Protein AF-A0A931T168-F1 (afdb_monomer)

Secondary structure (DSSP, 8-state):
-----------------------PPP------BS-EEEES-EEEEEETTEEEEEE-TTEEEEESB--B-TT-EEEEE-SSTT-EEEEEE--SS-EEE-SEEEESSEEEEE-TT-EEE-TT-EEE-SEEEEESSEE-HHHHHHTEEEEES----EEE-SEEE-SEEEEEESSEEESSEEE-TT-EEEEEESSEEEEE--SSPPPEE-

Structure (mmCIF, N/CA/C/O backbone):
data_AF-A0A931T168-F1
#
_entry.id   AF-A0A931T168-F1
#
loop_
_atom_site.group_PDB
_atom_site.id
_atom_site.type_symbol
_atom_site.label_atom_id
_atom_site.label_alt_id
_atom_site.label_comp_id
_atom_site.label_asym_id
_atom_site.label_entity_id
_atom_site.label_seq_id
_atom_site.pdbx_PDB_ins_code
_atom_site.Cartn_x
_atom_site.Cartn_y
_atom_site.Cartn_z
_atom_site.occupancy
_atom_site.B_iso_or_equiv
_atom_site.auth_seq_id
_atom_site.auth_comp_id
_atom_site.auth_asym_id
_atom_site.auth_atom_id
_atom_site.pdbx_PDB_model_num
ATOM 1 N N . MET A 1 1 ? -56.307 58.130 33.888 1.00 43.59 1 MET A N 1
ATOM 2 C CA . MET A 1 1 ? -56.994 58.045 35.200 1.00 43.59 1 MET A CA 1
ATOM 3 C C . MET A 1 1 ? -58.291 57.270 35.025 1.00 43.59 1 MET A C 1
ATOM 5 O O . MET A 1 1 ? -59.078 57.699 34.194 1.00 43.59 1 MET A O 1
ATOM 9 N N . LYS A 1 2 ? -58.504 56.209 35.836 1.00 43.41 2 LYS A N 1
ATOM 10 C CA . LYS A 1 2 ? -59.729 55.368 35.951 1.00 43.41 2 LYS A CA 1
ATOM 11 C C . LYS A 1 2 ? -60.003 54.468 34.717 1.00 43.41 2 LYS A C 1
ATOM 13 O O . LYS A 1 2 ? -59.976 54.966 33.608 1.00 43.41 2 LYS A O 1
ATOM 18 N N . LYS A 1 3 ? -60.250 53.153 34.800 1.00 40.31 3 LYS A N 1
ATOM 19 C CA . LYS A 1 3 ? -60.814 52.279 35.850 1.00 40.31 3 LYS A CA 1
ATOM 20 C C . LYS A 1 3 ? -60.288 50.835 35.727 1.00 40.31 3 LYS A C 1
ATOM 22 O O . LYS A 1 3 ? -59.990 50.370 34.635 1.00 40.31 3 LYS A O 1
ATOM 27 N N . SER A 1 4 ? -60.262 50.172 36.878 1.00 50.47 4 SER A N 1
ATOM 28 C CA . SER A 1 4 ? -60.227 48.728 37.132 1.00 50.47 4 SER A CA 1
ATOM 29 C C . SER A 1 4 ? -61.352 47.947 36.444 1.00 50.47 4 SER A C 1
ATOM 31 O O . SER A 1 4 ? -62.448 48.488 36.321 1.00 50.47 4 SER A O 1
ATOM 33 N N . HIS A 1 5 ? -61.121 46.664 36.146 1.00 42.41 5 HIS A N 1
ATOM 34 C CA . HIS A 1 5 ? -62.065 45.577 36.443 1.00 42.41 5 HIS A CA 1
ATOM 35 C C . HIS A 1 5 ? -61.325 44.227 36.481 1.00 42.41 5 HIS A C 1
ATOM 37 O O . HIS A 1 5 ? -60.611 43.873 35.547 1.00 42.41 5 HIS A O 1
ATOM 43 N N . GLU A 1 6 ? -61.479 43.535 37.609 1.00 53.56 6 GLU A N 1
ATOM 44 C CA . GLU A 1 6 ? -61.038 42.168 37.898 1.00 53.56 6 GLU A CA 1
ATOM 45 C C . GLU A 1 6 ? -61.723 41.130 36.999 1.00 53.56 6 GLU A C 1
ATOM 47 O O . GLU A 1 6 ? -62.893 41.294 36.650 1.00 53.56 6 GLU A O 1
ATOM 52 N N . ALA A 1 7 ? -61.028 40.021 36.731 1.00 40.19 7 ALA A N 1
ATOM 53 C CA . ALA A 1 7 ? -61.638 38.694 36.664 1.00 40.19 7 ALA A CA 1
ATOM 54 C C . ALA A 1 7 ? -60.562 37.615 36.875 1.00 40.19 7 ALA A C 1
ATOM 56 O O . ALA A 1 7 ? -59.587 37.526 36.129 1.00 40.19 7 ALA A O 1
ATOM 57 N N . GLU A 1 8 ? -60.756 36.819 37.922 1.00 53.06 8 GLU A N 1
ATOM 58 C CA . GLU A 1 8 ? -60.011 35.606 38.239 1.00 53.06 8 GLU A CA 1
ATOM 59 C C . GLU A 1 8 ? -60.121 34.567 37.112 1.00 53.06 8 GLU A C 1
ATOM 61 O O . GLU A 1 8 ? -61.200 34.339 36.565 1.00 53.06 8 GLU A O 1
ATOM 66 N N . ALA A 1 9 ? -59.024 33.860 36.828 1.00 42.91 9 ALA A N 1
ATOM 67 C CA . ALA A 1 9 ? -59.085 32.550 36.190 1.00 42.91 9 ALA A CA 1
ATOM 68 C C . ALA A 1 9 ? -57.921 31.667 36.662 1.00 42.91 9 ALA A C 1
ATOM 70 O O . ALA A 1 9 ? -56.754 31.871 36.331 1.00 42.91 9 ALA A O 1
ATOM 71 N N . CYS A 1 10 ? -58.295 30.663 37.451 1.00 47.16 10 CYS A N 1
ATOM 72 C CA . CYS A 1 10 ? -57.542 29.458 37.763 1.00 47.16 10 CYS A CA 1
ATOM 73 C C . CYS A 1 10 ? -57.001 28.802 36.473 1.00 47.16 10 CYS A C 1
ATOM 75 O O . CYS A 1 10 ? -57.769 28.551 35.544 1.00 47.16 10 CYS A O 1
ATOM 77 N N . GLY A 1 11 ? -55.699 28.500 36.402 1.00 37.06 11 GLY A N 1
ATOM 78 C CA . GLY A 1 11 ? -55.098 27.968 35.176 1.00 37.06 11 GLY A CA 1
ATOM 79 C C . GLY A 1 11 ? -53.724 27.325 35.352 1.00 37.06 11 GLY A C 1
ATOM 80 O O . GLY A 1 11 ? -52.713 27.953 35.085 1.00 37.06 11 GLY A O 1
ATOM 81 N N . ARG A 1 12 ? -53.733 26.046 35.753 1.00 44.47 12 ARG A N 1
ATOM 82 C CA . ARG A 1 12 ? -52.813 24.960 35.349 1.00 44.47 12 ARG A CA 1
ATOM 83 C C . ARG A 1 12 ? -51.300 25.245 35.376 1.00 44.47 12 ARG A C 1
ATOM 85 O O . ARG A 1 12 ? -50.738 25.837 34.463 1.00 44.47 12 ARG A O 1
ATOM 92 N N . ILE A 1 13 ? -50.624 24.640 36.355 1.00 48.59 13 ILE A N 1
ATOM 93 C CA . ILE A 1 13 ? -49.177 24.383 36.328 1.00 48.59 13 ILE A CA 1
ATOM 94 C C . ILE A 1 13 ? -48.877 23.524 35.089 1.00 48.59 13 ILE A C 1
ATOM 96 O O . ILE A 1 13 ? -49.180 22.332 35.060 1.00 48.59 13 ILE A O 1
ATOM 100 N N . ALA A 1 14 ? -48.331 24.140 34.042 1.00 45.25 14 ALA A N 1
ATOM 101 C CA . ALA A 1 14 ? -47.827 23.431 32.876 1.00 45.25 14 ALA A CA 1
ATOM 102 C C . ALA A 1 14 ? -46.469 22.818 33.240 1.00 45.25 14 ALA A C 1
ATOM 104 O O . ALA A 1 14 ? -45.463 23.517 33.353 1.00 45.25 14 ALA A O 1
ATOM 105 N N . LEU A 1 15 ? -46.456 21.505 33.464 1.00 46.28 15 LEU A N 1
ATOM 106 C CA . LEU A 1 15 ? -45.233 20.731 33.626 1.00 46.28 15 LEU A CA 1
ATOM 107 C C . LEU A 1 15 ? -44.525 20.680 32.263 1.00 46.28 15 LEU A C 1
ATOM 109 O O . LEU A 1 15 ? -44.939 19.948 31.366 1.00 46.28 15 LEU A O 1
ATOM 113 N N . ALA A 1 16 ? -43.492 21.502 32.083 1.00 49.84 16 ALA A N 1
ATOM 114 C CA . ALA A 1 16 ? -42.637 21.448 30.906 1.00 49.84 16 ALA A CA 1
ATOM 115 C C . ALA A 1 16 ? -41.802 20.160 30.966 1.00 49.84 16 ALA A C 1
ATOM 117 O O . ALA A 1 16 ? -40.819 20.076 31.700 1.00 49.84 16 ALA A O 1
ATOM 118 N N . ILE A 1 17 ? -42.214 19.134 30.220 1.00 54.25 17 ILE A N 1
ATOM 119 C CA . ILE A 1 17 ? -41.409 17.927 30.019 1.00 54.25 17 ILE A CA 1
ATOM 120 C C . ILE A 1 17 ? -40.281 18.309 29.060 1.00 54.25 17 ILE A C 1
ATOM 122 O O . ILE A 1 17 ? -40.462 18.357 27.843 1.00 54.25 17 ILE A O 1
ATOM 126 N N . LEU A 1 18 ? -39.118 18.625 29.629 1.00 51.16 18 LEU A N 1
ATOM 127 C CA . LEU A 1 18 ? -37.877 18.795 28.888 1.00 51.16 18 LEU A CA 1
ATOM 128 C C . LEU A 1 18 ? -37.493 17.420 28.320 1.00 51.16 18 LEU A C 1
ATOM 130 O O . LEU A 1 18 ? -36.899 16.587 29.001 1.00 51.16 18 LEU A O 1
ATOM 134 N N . SER A 1 19 ? -37.914 17.145 27.088 1.00 55.09 19 SER A N 1
ATOM 135 C CA . SER A 1 19 ? -37.536 15.922 26.381 1.00 55.09 19 SER A CA 1
ATOM 136 C C . SER A 1 19 ? -36.074 16.056 25.967 1.00 55.09 19 SER A C 1
ATOM 138 O O . SER A 1 19 ? -35.759 16.650 24.938 1.00 55.09 19 SER A O 1
ATOM 140 N N . PHE A 1 20 ? -35.172 15.556 26.809 1.00 53.62 20 PHE A N 1
ATOM 141 C CA . PHE A 1 20 ? -33.756 15.438 26.494 1.00 53.62 20 PHE A CA 1
ATOM 142 C C . PHE A 1 20 ? -33.603 14.284 25.495 1.00 53.62 20 PHE A C 1
ATOM 144 O O . PHE A 1 20 ? -33.487 13.121 25.876 1.00 53.62 20 PHE A O 1
ATOM 151 N N . PHE A 1 21 ? -33.688 14.592 24.199 1.00 55.16 21 PHE A N 1
ATOM 152 C CA . PHE A 1 21 ? -33.278 13.661 23.153 1.00 55.16 21 PHE A CA 1
ATOM 153 C C . PHE A 1 21 ? -31.761 13.480 23.277 1.00 55.16 21 PHE A C 1
ATOM 155 O O . PHE A 1 21 ? -30.985 14.300 22.791 1.00 55.16 21 PHE A O 1
ATOM 162 N N . VAL A 1 22 ? -31.335 12.418 23.966 1.00 61.09 22 VAL A N 1
ATOM 163 C CA . VAL A 1 22 ? -29.965 11.909 23.859 1.00 61.09 22 VAL A CA 1
ATOM 164 C C . VAL A 1 22 ? -29.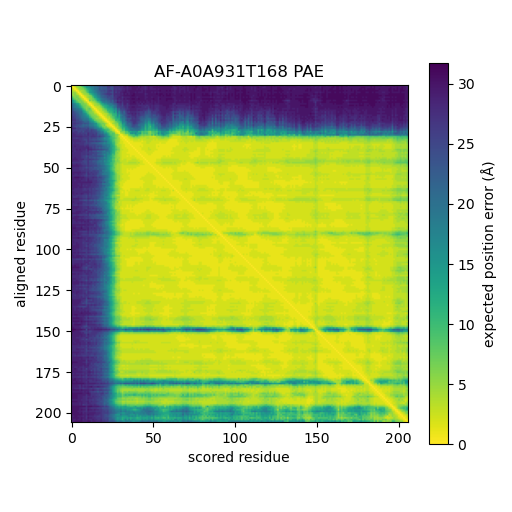840 11.344 22.447 1.00 61.09 22 VAL A C 1
ATOM 166 O O . VAL A 1 22 ? -30.198 10.197 22.191 1.00 61.09 22 VAL A O 1
ATOM 169 N N . GLY A 1 23 ? -29.415 12.182 21.503 1.00 53.56 23 GLY A N 1
ATOM 170 C CA . GLY A 1 23 ? -28.957 11.704 20.208 1.00 53.56 23 GLY A CA 1
ATOM 171 C C . GLY A 1 23 ? -27.712 10.863 20.450 1.00 53.56 23 GLY A C 1
ATOM 172 O O . GLY A 1 23 ? -26.688 11.399 20.871 1.00 53.56 23 GLY A O 1
ATOM 173 N N . LEU A 1 24 ? -27.810 9.549 20.241 1.00 56.25 24 LEU A N 1
ATOM 174 C CA . LEU A 1 24 ? -26.620 8.716 20.095 1.00 56.25 24 LEU A CA 1
ATOM 175 C C . LEU A 1 24 ? -25.785 9.339 18.964 1.00 56.25 24 LEU A C 1
ATOM 177 O O . LEU A 1 24 ? -26.364 9.643 17.913 1.00 56.25 24 LEU A O 1
ATOM 181 N N . PRO A 1 25 ? -24.482 9.605 19.167 1.00 53.34 25 PRO A N 1
ATOM 182 C CA . PRO A 1 25 ? -23.647 10.078 18.075 1.00 53.34 25 PRO A CA 1
ATOM 183 C C . PRO A 1 25 ? -23.746 9.060 16.931 1.00 53.34 25 PRO A C 1
ATOM 185 O O . PRO A 1 25 ? -23.785 7.858 17.208 1.00 53.34 25 PRO A O 1
ATOM 188 N N . PRO A 1 26 ? -23.841 9.502 15.664 1.00 55.53 26 PRO A N 1
ATOM 189 C CA . PRO A 1 26 ? -23.696 8.571 14.556 1.00 55.53 26 PRO A CA 1
ATOM 190 C C . PRO A 1 26 ? -22.356 7.854 14.730 1.00 55.53 26 PRO A C 1
ATOM 192 O O . PRO A 1 26 ? -21.369 8.495 15.096 1.00 55.53 26 PRO A O 1
ATOM 195 N N . ASP A 1 27 ? -22.324 6.543 14.503 1.00 55.50 27 ASP A N 1
ATOM 196 C CA . ASP A 1 27 ? -21.065 5.809 14.436 1.00 55.50 27 ASP A CA 1
ATOM 197 C C . ASP A 1 27 ? -20.237 6.421 13.295 1.00 55.50 27 ASP A C 1
ATOM 199 O O . ASP A 1 27 ? -20.514 6.202 12.116 1.00 55.50 27 ASP A O 1
ATOM 203 N N . VAL A 1 28 ? -19.274 7.278 13.642 1.00 59.31 28 VAL A N 1
ATOM 204 C CA . VAL A 1 28 ? -18.324 7.850 12.687 1.00 59.31 28 VAL A CA 1
ATOM 205 C C . VAL A 1 28 ? -17.230 6.810 12.506 1.00 59.31 28 VAL A C 1
ATOM 207 O O . VAL A 1 28 ? -16.391 6.631 13.387 1.00 59.31 28 VAL A O 1
ATOM 210 N N . TRP A 1 29 ? -17.281 6.084 11.395 1.00 70.00 29 TRP A N 1
ATOM 211 C CA . TRP A 1 29 ? -16.213 5.168 11.009 1.00 70.00 29 TRP A CA 1
ATOM 212 C C . TRP A 1 29 ? -15.058 5.960 10.396 1.00 70.00 29 TRP A C 1
ATOM 214 O O . TRP A 1 29 ? -15.290 6.825 9.555 1.00 70.00 29 TRP A O 1
ATOM 224 N N . ALA A 1 30 ? -13.827 5.645 10.791 1.00 66.00 30 ALA A N 1
ATOM 225 C CA . ALA A 1 30 ? -12.592 6.284 10.329 1.00 66.00 30 ALA A CA 1
ATOM 226 C C . ALA A 1 30 ? -12.156 5.808 8.927 1.00 66.00 30 ALA A C 1
ATOM 228 O O . ALA A 1 30 ? -11.007 5.984 8.538 1.00 66.00 30 ALA A O 1
ATOM 229 N N . GLY A 1 31 ? -13.061 5.162 8.185 1.00 73.75 31 GLY A N 1
ATOM 230 C CA . GLY A 1 31 ? -12.773 4.516 6.909 1.00 73.75 31 GLY A CA 1
ATOM 231 C C . GLY A 1 31 ? -12.364 5.484 5.788 1.00 73.75 31 GLY A C 1
ATOM 232 O O . GLY A 1 31 ? -12.262 6.688 5.990 1.00 73.75 31 GLY A O 1
ATOM 233 N N . PRO A 1 32 ? -12.145 4.979 4.562 1.00 87.25 32 PRO A N 1
ATOM 234 C CA . PRO A 1 32 ? -11.697 5.801 3.438 1.00 87.25 32 PRO A CA 1
ATOM 235 C C . PRO A 1 32 ? -12.636 6.982 3.140 1.00 87.25 32 PRO A C 1
ATOM 237 O O . PRO A 1 32 ? -13.841 6.794 2.962 1.00 87.25 32 PRO A O 1
ATOM 240 N N . GLU A 1 33 ? -12.078 8.185 3.007 1.00 90.75 33 GLU A N 1
ATOM 241 C CA . GLU A 1 33 ? -12.818 9.435 2.813 1.00 90.75 33 GLU A CA 1
ATOM 242 C C . GLU A 1 33 ? -12.508 10.091 1.460 1.00 90.75 33 GLU A C 1
ATOM 244 O O . GLU A 1 33 ? -11.378 10.062 0.962 1.00 90.75 33 GLU A O 1
ATOM 249 N N . GLY A 1 34 ? -13.518 10.731 0.862 1.00 93.69 34 GLY A N 1
ATOM 250 C CA . GLY A 1 34 ? -13.342 11.554 -0.341 1.00 93.69 34 GLY A CA 1
ATOM 251 C C . GLY A 1 34 ? -12.814 10.792 -1.560 1.00 93.69 34 GLY A C 1
ATOM 252 O O . GLY A 1 34 ? -12.054 11.353 -2.346 1.00 93.69 34 GLY A O 1
ATOM 253 N N . ALA A 1 35 ? -13.185 9.517 -1.704 1.00 96.38 35 ALA A N 1
ATOM 254 C CA . ALA A 1 35 ? -12.688 8.656 -2.770 1.00 96.38 35 ALA A CA 1
ATOM 255 C C . ALA A 1 35 ? -13.038 9.194 -4.173 1.00 96.38 35 ALA A C 1
ATOM 257 O O . ALA A 1 35 ? -14.205 9.403 -4.511 1.00 96.38 35 ALA A O 1
ATOM 258 N N . GLN A 1 36 ? -12.020 9.340 -5.017 1.00 97.94 36 GLN A N 1
ATOM 259 C CA . GLN A 1 36 ? -12.118 9.693 -6.426 1.00 97.94 36 GLN A CA 1
ATOM 260 C C . GLN A 1 36 ? -11.346 8.670 -7.263 1.00 97.94 36 GLN A C 1
ATOM 262 O O . GLN A 1 36 ? -10.142 8.487 -7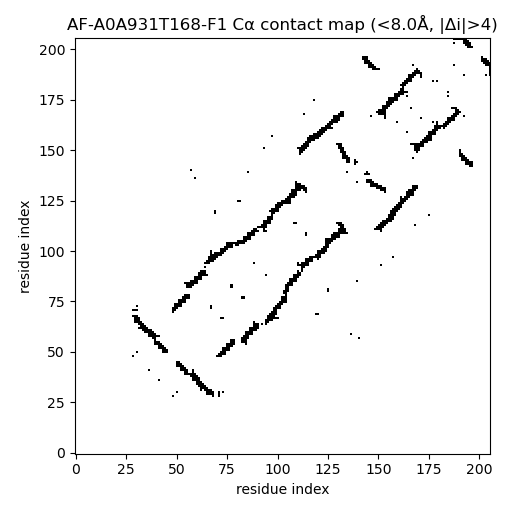.098 1.00 97.94 36 GLN A O 1
ATOM 267 N N . VAL A 1 37 ? -12.028 8.016 -8.200 1.00 98.31 37 VAL A N 1
ATOM 268 C CA . VAL A 1 37 ? -11.399 7.055 -9.116 1.00 98.31 37 VAL A CA 1
ATOM 269 C C . VAL A 1 37 ? -10.734 7.818 -10.261 1.00 98.31 37 VAL A C 1
ATOM 271 O O . VAL A 1 37 ? -11.419 8.498 -11.023 1.00 98.31 37 VAL A O 1
ATOM 274 N N . LEU A 1 38 ? -9.409 7.716 -10.380 1.00 98.44 38 LEU A N 1
ATOM 275 C CA . LEU A 1 38 ? -8.631 8.356 -11.450 1.00 98.44 38 LEU A CA 1
ATOM 276 C C . LEU A 1 38 ? -8.374 7.413 -12.631 1.00 98.44 38 LEU A C 1
ATOM 278 O O . LEU A 1 38 ? -8.244 7.865 -13.766 1.00 98.44 38 LEU A O 1
ATOM 282 N N . HIS A 1 39 ? -8.295 6.105 -12.374 1.00 98.69 39 HIS A N 1
ATOM 283 C CA . HIS A 1 39 ? -8.053 5.083 -13.392 1.00 98.69 39 HIS A CA 1
ATOM 284 C C . HIS A 1 39 ? -8.694 3.746 -12.995 1.00 98.69 39 HIS A C 1
ATOM 286 O O . HIS A 1 39 ? -8.737 3.402 -11.814 1.00 98.69 39 HIS A O 1
ATOM 292 N N . GLY A 1 40 ? -9.140 2.970 -13.986 1.00 98.31 40 GLY A N 1
ATOM 293 C CA . GLY A 1 40 ? -9.780 1.670 -13.780 1.00 98.31 40 GLY A CA 1
ATOM 294 C C . GLY A 1 40 ? -11.249 1.761 -13.359 1.00 98.31 40 GLY A C 1
ATOM 295 O O . GLY A 1 40 ? -11.885 2.810 -13.447 1.00 98.31 40 GLY A O 1
ATOM 296 N N . GLN A 1 41 ? -11.801 0.628 -12.935 1.00 98.50 41 GLN A N 1
ATOM 297 C CA . GLN A 1 41 ? -13.171 0.513 -12.438 1.00 98.50 41 GLN A CA 1
ATOM 298 C C . GLN A 1 41 ? -13.137 0.168 -10.957 1.00 98.50 41 GLN A C 1
ATOM 300 O O . GLN A 1 41 ? -12.439 -0.767 -10.563 1.00 98.50 41 GLN A O 1
ATOM 305 N N . VAL A 1 42 ? -13.891 0.913 -10.149 1.00 98.50 42 VAL A N 1
ATOM 306 C CA . VAL A 1 42 ? -13.952 0.704 -8.703 1.00 98.50 42 VAL A CA 1
ATOM 307 C C . VAL A 1 42 ? -15.387 0.837 -8.211 1.00 98.50 42 VAL A C 1
ATOM 309 O O . VAL A 1 42 ? -16.104 1.750 -8.618 1.00 98.50 42 VAL A O 1
ATOM 312 N N . GLN A 1 43 ? -15.799 -0.070 -7.331 1.00 98.19 43 GLN A N 1
ATOM 313 C CA . GLN A 1 43 ? -17.072 -0.016 -6.621 1.00 98.19 43 GLN A CA 1
ATOM 314 C C . GLN A 1 43 ? -16.828 -0.145 -5.119 1.00 98.19 43 GLN A C 1
ATOM 316 O O . GLN A 1 43 ? -16.039 -0.981 -4.679 1.00 98.19 43 GLN A O 1
ATOM 321 N N . PHE A 1 44 ? -17.528 0.677 -4.342 1.00 96.69 44 PHE A N 1
ATOM 322 C CA . PHE A 1 44 ? -17.440 0.705 -2.887 1.00 96.69 44 PHE A CA 1
ATOM 323 C C . PHE A 1 44 ? -18.730 0.156 -2.289 1.00 96.69 44 PHE A C 1
ATOM 325 O O . PHE A 1 44 ? -19.825 0.560 -2.683 1.00 96.69 44 PHE A O 1
ATOM 332 N N . GLN A 1 45 ? -18.598 -0.735 -1.315 1.00 96.25 45 GLN A N 1
ATOM 333 C CA . GLN A 1 45 ? -19.709 -1.251 -0.532 1.00 96.25 45 GLN A CA 1
ATOM 334 C C . GLN A 1 45 ? -19.335 -1.209 0.944 1.00 96.25 45 GLN A C 1
ATOM 336 O O . GLN A 1 45 ? -18.370 -1.843 1.356 1.00 96.25 45 GLN A O 1
ATOM 341 N N . GLN A 1 46 ? -20.118 -0.495 1.744 1.00 93.94 46 GLN A N 1
ATOM 342 C CA . GLN A 1 46 ? -19.906 -0.405 3.182 1.00 93.94 46 GLN A CA 1
ATOM 343 C C . GLN A 1 46 ? -21.045 -1.101 3.925 1.00 93.94 46 GLN A C 1
ATOM 345 O O . GLN A 1 46 ? -22.220 -0.875 3.630 1.00 93.94 46 GLN A O 1
ATOM 350 N N . GLN A 1 47 ? -20.696 -1.962 4.877 1.00 93.31 47 GLN A N 1
ATOM 351 C CA . GLN A 1 47 ? -21.635 -2.671 5.736 1.00 93.31 47 GLN A CA 1
ATOM 352 C C . GLN A 1 47 ? -21.070 -2.735 7.153 1.00 93.31 47 GLN A C 1
ATOM 354 O O . GLN A 1 47 ? -20.164 -3.517 7.440 1.00 93.31 47 GLN A O 1
ATOM 359 N N . GLY A 1 48 ? -21.623 -1.932 8.062 1.00 92.62 48 GLY A N 1
ATOM 360 C CA . GLY A 1 48 ? -21.030 -1.823 9.393 1.00 92.62 48 GLY A CA 1
ATOM 361 C C . GLY A 1 48 ? -19.588 -1.301 9.302 1.00 92.62 48 GLY A C 1
ATOM 362 O O . GLY A 1 48 ? -19.221 -0.587 8.373 1.00 92.62 48 GLY A O 1
ATOM 363 N N . ALA A 1 49 ? -18.737 -1.769 10.208 1.00 94.31 49 ALA A N 1
ATOM 364 C CA . ALA A 1 49 ? -17.314 -1.435 10.236 1.00 94.31 49 ALA A CA 1
ATOM 365 C C . ALA A 1 49 ? -16.484 -2.035 9.072 1.00 94.31 49 ALA A C 1
ATOM 367 O O . ALA A 1 49 ? -15.257 -1.945 9.087 1.00 94.31 49 ALA A O 1
ATOM 368 N N . GLN A 1 50 ? -17.116 -2.678 8.081 1.00 96.62 50 GLN A N 1
ATOM 369 C CA . GLN A 1 50 ? -16.437 -3.250 6.920 1.00 96.62 50 GLN A CA 1
ATOM 370 C C . GLN A 1 50 ? -16.717 -2.443 5.649 1.00 96.62 50 GLN A C 1
ATOM 372 O O . GLN A 1 50 ? -17.864 -2.298 5.221 1.00 96.62 50 GLN A O 1
ATOM 377 N N . THR A 1 51 ? -15.647 -2.009 4.989 1.00 97.88 51 THR A N 1
ATOM 378 C CA . THR A 1 51 ? -15.667 -1.410 3.652 1.00 97.88 51 THR A CA 1
ATOM 379 C C . THR A 1 51 ? -15.044 -2.386 2.660 1.00 97.88 51 THR A C 1
ATOM 381 O O . THR A 1 51 ? -13.867 -2.721 2.751 1.00 97.88 51 THR A O 1
ATOM 384 N N . THR A 1 52 ? -15.827 -2.844 1.690 1.00 98.38 52 THR A N 1
ATOM 385 C CA . THR A 1 52 ? -15.364 -3.677 0.577 1.00 98.38 52 THR A CA 1
ATOM 386 C C . THR A 1 52 ? -15.187 -2.817 -0.668 1.00 98.38 52 THR A C 1
ATOM 388 O O . THR A 1 52 ? -16.098 -2.090 -1.065 1.00 98.38 52 THR A O 1
ATOM 391 N N . ILE A 1 53 ? -14.020 -2.913 -1.297 1.00 98.56 53 ILE A N 1
ATOM 392 C CA . ILE A 1 53 ? -13.636 -2.153 -2.484 1.00 98.56 53 ILE A CA 1
ATOM 393 C C . ILE A 1 53 ? -13.349 -3.146 -3.605 1.00 98.56 53 ILE A C 1
ATOM 395 O O . ILE A 1 53 ? -12.327 -3.831 -3.609 1.00 98.56 53 ILE A O 1
ATOM 399 N N . GLN A 1 54 ? -14.262 -3.241 -4.564 1.00 98.69 54 GLN A N 1
ATOM 400 C CA . GLN A 1 54 ? -14.051 -4.026 -5.776 1.00 98.69 54 GLN A CA 1
ATOM 401 C C . GLN A 1 54 ? -13.291 -3.154 -6.765 1.00 98.69 54 GLN A C 1
ATOM 403 O O . GLN A 1 54 ? -13.811 -2.119 -7.171 1.00 98.69 54 GLN A O 1
ATOM 408 N N . ALA A 1 55 ? -12.072 -3.537 -7.133 1.00 98.62 55 ALA A N 1
ATOM 409 C CA . ALA A 1 55 ? -11.197 -2.722 -7.972 1.00 98.62 55 ALA A CA 1
ATOM 410 C C . ALA A 1 55 ? -10.628 -3.545 -9.127 1.00 98.62 55 ALA A C 1
ATOM 412 O O . ALA A 1 55 ? -10.145 -4.657 -8.921 1.00 98.62 55 ALA A O 1
ATOM 413 N N . SER A 1 56 ? -10.661 -3.001 -10.345 1.00 98.81 56 SER A N 1
ATOM 414 C CA . SER A 1 56 ? -9.997 -3.607 -11.501 1.00 98.81 56 SER A CA 1
ATOM 415 C C . SER A 1 56 ? -8.475 -3.619 -11.334 1.00 98.81 56 SER A C 1
ATOM 417 O O . SER A 1 56 ? -7.919 -2.890 -10.512 1.00 98.81 56 SER A O 1
ATOM 419 N N . ASP A 1 57 ? -7.780 -4.400 -12.164 1.00 98.62 57 ASP A N 1
ATOM 420 C CA . ASP A 1 57 ? -6.323 -4.288 -12.242 1.00 98.62 57 ASP A CA 1
ATOM 421 C C . ASP A 1 57 ? -5.894 -2.866 -12.646 1.00 98.62 57 ASP A C 1
ATOM 423 O O . ASP A 1 57 ? -6.586 -2.181 -13.410 1.00 98.62 57 ASP A O 1
ATOM 427 N N . ARG A 1 58 ? -4.768 -2.428 -12.077 1.00 98.25 58 ARG A N 1
ATOM 428 C CA . ARG A 1 58 ? -4.169 -1.093 -12.187 1.00 98.25 58 ARG A CA 1
ATOM 429 C C . ARG A 1 58 ? -5.136 0.053 -11.867 1.00 98.25 58 ARG A C 1
ATOM 431 O O . ARG A 1 58 ? -4.955 1.161 -12.371 1.00 98.25 58 ARG A O 1
ATOM 438 N N . ALA A 1 59 ? -6.155 -0.173 -11.038 1.00 98.75 59 ALA A N 1
ATOM 439 C CA . ALA A 1 59 ? -7.022 0.908 -10.580 1.00 98.75 59 ALA A CA 1
ATOM 440 C C . ALA A 1 59 ? -6.234 1.928 -9.739 1.00 98.75 59 ALA A C 1
ATOM 442 O O . ALA A 1 59 ? -5.349 1.552 -8.969 1.00 98.75 59 ALA A O 1
ATOM 443 N N . ILE A 1 60 ? -6.569 3.212 -9.880 1.00 98.88 60 ILE A N 1
ATOM 444 C CA . ILE A 1 60 ? -6.000 4.307 -9.087 1.00 98.88 60 ILE A CA 1
ATOM 445 C C . ILE A 1 60 ? -7.147 5.054 -8.424 1.00 98.88 60 ILE A C 1
ATOM 447 O O . ILE A 1 60 ? -8.036 5.574 -9.104 1.00 98.88 60 ILE A O 1
ATOM 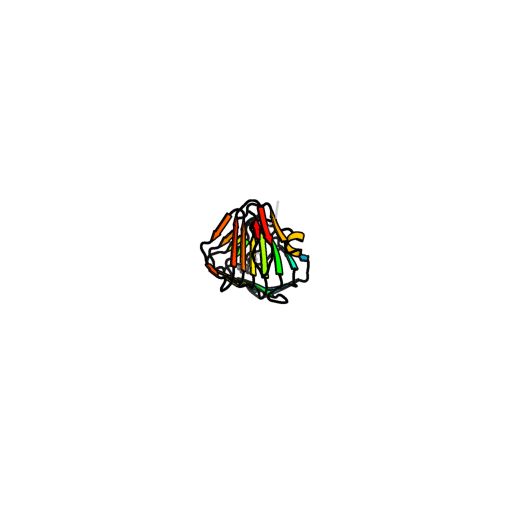451 N N . ILE A 1 61 ? -7.106 5.115 -7.099 1.00 98.75 61 ILE A N 1
ATOM 452 C CA . ILE A 1 61 ? -8.086 5.798 -6.268 1.00 98.75 61 ILE A CA 1
ATOM 453 C C . ILE A 1 61 ? -7.355 6.862 -5.462 1.00 98.75 61 ILE A C 1
ATOM 455 O O . ILE A 1 61 ? -6.380 6.567 -4.770 1.00 98.75 61 ILE A O 1
ATOM 459 N N . GLN A 1 62 ? -7.833 8.095 -5.551 1.00 98.50 62 GLN A N 1
ATOM 460 C CA . GLN A 1 62 ? -7.385 9.200 -4.723 1.00 98.50 62 GLN A CA 1
ATOM 461 C C . GLN A 1 62 ? -8.353 9.408 -3.557 1.00 98.50 62 GLN A C 1
ATOM 463 O O . GLN A 1 62 ? -9.561 9.357 -3.756 1.00 98.50 62 GLN A O 1
ATOM 468 N N . TYR A 1 63 ? -7.834 9.674 -2.363 1.00 98.12 63 TYR A N 1
ATOM 469 C CA . TYR A 1 63 ? -8.610 9.915 -1.146 1.00 98.12 63 TYR A CA 1
ATOM 470 C C . TYR A 1 63 ? -8.197 11.235 -0.492 1.00 98.12 63 TYR A C 1
ATOM 472 O O . TYR A 1 63 ? -7.028 11.627 -0.568 1.00 98.12 63 TYR A O 1
ATOM 480 N N . SER A 1 64 ? -9.134 11.890 0.197 1.00 96.12 64 SER A N 1
ATOM 481 C CA . SER A 1 64 ? -8.835 13.021 1.091 1.00 96.12 64 SER A CA 1
ATOM 482 C C . SER A 1 64 ? -8.377 12.570 2.480 1.00 96.12 64 SER A C 1
ATOM 484 O O . SER A 1 64 ? -7.795 13.361 3.215 1.00 96.12 64 SER A O 1
ATOM 486 N N . GLY A 1 65 ? -8.626 11.306 2.826 1.00 96.12 65 GLY A N 1
ATOM 487 C CA . GLY A 1 65 ? -8.208 10.641 4.056 1.00 96.12 65 GLY A CA 1
ATOM 488 C C . GLY A 1 65 ? -8.395 9.133 3.906 1.00 96.12 65 GLY A C 1
ATOM 489 O O . GLY A 1 65 ? -9.287 8.682 3.189 1.00 96.12 65 GLY A O 1
ATOM 490 N N . PHE A 1 66 ? -7.525 8.341 4.521 1.00 97.56 66 PHE A N 1
ATOM 491 C CA . PHE A 1 66 ? -7.653 6.887 4.524 1.00 97.56 66 PHE A CA 1
ATOM 492 C C . PHE A 1 66 ? -7.049 6.380 5.820 1.00 97.56 66 PHE A C 1
ATOM 494 O O . PHE A 1 66 ? -5.824 6.284 5.915 1.00 97.56 66 PHE A O 1
ATOM 501 N N . ASP A 1 67 ? -7.911 6.048 6.772 1.00 98.00 67 ASP A N 1
ATOM 502 C CA . ASP A 1 67 ? -7.559 5.368 8.008 1.00 98.00 67 ASP A CA 1
ATOM 503 C C . ASP A 1 67 ? -8.363 4.062 8.113 1.00 98.00 67 ASP A C 1
ATOM 505 O O . ASP A 1 67 ? -9.307 3.809 7.357 1.00 98.00 67 ASP A O 1
ATOM 509 N N . ILE A 1 68 ? -7.935 3.175 9.011 1.00 98.31 68 ILE A N 1
ATOM 510 C CA . ILE A 1 68 ? -8.687 1.971 9.376 1.00 98.31 68 ILE A CA 1
ATOM 511 C C . ILE A 1 68 ? -8.643 1.857 10.895 1.00 98.31 68 ILE A C 1
ATOM 513 O O . ILE A 1 68 ? -7.606 1.501 11.462 1.00 98.31 68 ILE A O 1
ATOM 517 N N . GLY A 1 69 ? -9.754 2.146 11.570 1.00 97.69 69 GLY A N 1
ATOM 518 C CA . GLY A 1 69 ? -9.861 2.028 13.024 1.00 97.69 69 GLY A CA 1
ATOM 519 C C . GLY A 1 69 ? -9.671 0.589 13.522 1.00 97.69 69 GLY A C 1
ATOM 520 O O . GLY A 1 69 ? -9.851 -0.367 12.776 1.00 97.69 69 GLY A O 1
ATOM 521 N N . ALA A 1 70 ? -9.341 0.398 14.806 1.00 96.00 70 ALA A N 1
ATOM 522 C CA . ALA A 1 70 ? -8.998 -0.918 15.379 1.00 96.00 70 ALA A CA 1
ATOM 523 C C . ALA A 1 70 ? -10.078 -2.013 15.231 1.00 96.00 70 ALA A C 1
ATOM 525 O O . ALA A 1 70 ? -9.771 -3.203 15.293 1.00 96.00 70 ALA A O 1
ATOM 526 N N . HIS A 1 71 ? -11.337 -1.623 15.030 1.00 95.50 71 HIS A N 1
ATOM 527 C CA . HIS A 1 71 ? -12.471 -2.532 14.826 1.00 95.50 71 HIS A CA 1
ATOM 528 C C . HIS A 1 71 ? -13.022 -2.490 13.396 1.00 95.50 71 HIS A C 1
ATOM 530 O O . HIS A 1 71 ? -14.076 -3.059 13.125 1.00 95.50 71 HIS A O 1
ATOM 536 N N . GLU A 1 72 ? -12.315 -1.820 12.491 1.00 97.88 72 GLU A N 1
ATOM 537 C CA . GLU A 1 72 ? -12.707 -1.646 11.102 1.00 97.88 72 GLU A CA 1
ATOM 538 C C . GLU A 1 72 ? -11.924 -2.580 10.188 1.00 97.88 72 GLU A C 1
ATOM 540 O O . GLU A 1 72 ? -10.823 -3.050 10.495 1.00 97.88 72 GLU A O 1
ATOM 545 N N . THR A 1 73 ? -12.523 -2.875 9.041 1.00 98.56 73 THR A N 1
ATOM 546 C CA . THR A 1 73 ? -11.905 -3.673 7.988 1.00 98.56 73 THR A CA 1
ATOM 547 C C . THR A 1 73 ? -12.083 -2.981 6.651 1.00 98.56 73 THR A C 1
ATOM 549 O O . THR A 1 73 ? -13.205 -2.677 6.253 1.00 98.56 73 THR A O 1
ATOM 552 N N . VAL A 1 74 ? -10.988 -2.804 5.917 1.00 98.69 74 VAL A N 1
ATOM 553 C CA . VAL A 1 74 ? -11.038 -2.495 4.488 1.00 98.69 74 VAL A CA 1
ATOM 554 C C . VAL A 1 74 ? -10.591 -3.728 3.719 1.00 98.69 74 VAL A C 1
ATOM 556 O O . VAL A 1 74 ? -9.496 -4.241 3.937 1.00 98.69 74 VAL A O 1
ATOM 559 N N . GLN A 1 75 ? -11.443 -4.212 2.819 1.00 98.75 75 GLN A N 1
ATOM 560 C CA . GLN A 1 75 ? -11.169 -5.375 1.985 1.00 98.75 75 GLN A CA 1
ATOM 561 C C . GLN A 1 75 ? -11.160 -4.991 0.507 1.00 98.75 75 GLN A C 1
ATOM 563 O O . GLN A 1 75 ? -12.180 -4.562 -0.027 1.00 98.75 75 GLN A O 1
ATOM 568 N N . PHE A 1 76 ? -10.045 -5.220 -0.179 1.00 98.88 76 PHE A N 1
ATOM 569 C CA . PHE A 1 76 ? -9.956 -5.115 -1.630 1.00 98.88 76 PHE A CA 1
ATOM 570 C C . PHE A 1 76 ? -10.276 -6.458 -2.290 1.00 98.88 76 PHE A C 1
ATOM 572 O O . PHE A 1 76 ? -9.698 -7.493 -1.953 1.00 98.88 76 PHE A O 1
ATOM 579 N N . VAL A 1 77 ? -11.197 -6.427 -3.252 1.00 98.81 77 VAL A N 1
ATOM 580 C CA . VAL A 1 77 ? -11.552 -7.566 -4.103 1.00 98.81 77 VAL A CA 1
ATOM 581 C C . VAL A 1 77 ? -11.140 -7.237 -5.532 1.00 98.81 77 VAL A C 1
ATOM 583 O O . VAL A 1 77 ? -11.723 -6.372 -6.183 1.00 98.81 77 VAL A O 1
ATOM 586 N N . GLN A 1 78 ? -10.106 -7.918 -6.009 1.00 98.81 78 GLN A N 1
ATOM 587 C CA . GLN A 1 78 ? -9.466 -7.675 -7.298 1.00 98.81 78 GLN A CA 1
ATOM 588 C C . GLN A 1 78 ? -9.595 -8.903 -8.222 1.00 98.81 78 GLN A C 1
ATOM 590 O O . GLN A 1 78 ? -9.827 -10.010 -7.731 1.00 98.81 78 GLN A O 1
ATOM 595 N N . PRO A 1 79 ? -9.419 -8.768 -9.552 1.00 98.62 79 PRO A N 1
ATOM 596 C CA . PRO A 1 79 ? -9.602 -9.880 -10.491 1.00 98.62 79 PRO A CA 1
ATOM 597 C C . PRO A 1 79 ? -8.654 -11.072 -10.293 1.00 98.62 79 PRO A C 1
ATOM 599 O O . PRO A 1 79 ? -8.973 -12.181 -10.714 1.00 98.62 79 PRO A O 1
ATOM 602 N N . SER A 1 80 ? -7.473 -10.861 -9.702 1.00 98.50 80 SER A N 1
ATOM 603 C CA . SER A 1 80 ? -6.497 -11.921 -9.417 1.00 98.50 80 SER A CA 1
ATOM 604 C C . SER A 1 80 ? -5.485 -11.488 -8.348 1.00 98.50 80 SER A C 1
ATOM 606 O O . SER A 1 80 ? -5.385 -10.301 -8.038 1.00 98.50 80 SER A O 1
ATOM 608 N N . ALA A 1 81 ? -4.670 -12.434 -7.866 1.00 97.06 81 ALA A N 1
ATOM 609 C CA . ALA A 1 81 ? -3.531 -12.172 -6.976 1.00 97.06 81 ALA A CA 1
ATOM 610 C C . ALA A 1 81 ? -2.434 -11.280 -7.593 1.00 97.06 81 ALA A C 1
ATOM 612 O O . ALA A 1 81 ? -1.603 -10.715 -6.884 1.00 97.06 81 ALA A O 1
ATOM 613 N N . TRP A 1 82 ? -2.440 -11.130 -8.921 1.00 96.38 82 TRP A N 1
ATOM 614 C CA . TRP A 1 82 ? -1.479 -10.318 -9.671 1.00 96.38 82 TRP A CA 1
ATOM 615 C C . TRP A 1 82 ? -1.936 -8.870 -9.856 1.00 96.38 82 TRP A C 1
ATOM 617 O O . TRP A 1 82 ? -1.123 -8.009 -10.197 1.00 96.38 82 TRP A O 1
ATOM 627 N N . ALA A 1 83 ? -3.226 -8.607 -9.639 1.00 98.31 83 ALA A N 1
ATOM 628 C CA . ALA A 1 83 ? -3.808 -7.302 -9.882 1.00 98.31 83 ALA A CA 1
ATOM 629 C C . ALA A 1 83 ? -3.306 -6.282 -8.854 1.00 98.31 83 ALA A C 1
ATOM 631 O O . ALA A 1 83 ? -3.209 -6.594 -7.668 1.00 98.31 83 ALA A O 1
ATOM 632 N N . TRP A 1 84 ? -3.030 -5.059 -9.301 1.00 98.44 84 TRP A N 1
ATOM 633 C CA . TRP A 1 84 ? -2.647 -3.935 -8.444 1.00 98.44 84 TRP A CA 1
ATOM 634 C C . TRP A 1 84 ? -3.784 -2.924 -8.290 1.00 98.44 84 TRP A C 1
ATOM 636 O O . TRP A 1 84 ? -4.465 -2.598 -9.258 1.00 98.44 84 TRP A O 1
ATOM 646 N N . VAL A 1 85 ? -3.932 -2.365 -7.090 1.00 98.81 85 VAL A N 1
ATOM 647 C CA . VAL A 1 85 ? -4.714 -1.148 -6.835 1.00 98.81 85 VAL A CA 1
ATOM 648 C C . VAL A 1 85 ? -3.841 -0.128 -6.107 1.00 98.81 85 VAL A C 1
ATOM 650 O O . VAL A 1 85 ? -3.193 -0.455 -5.112 1.00 98.81 85 VAL A O 1
ATOM 653 N N . LEU A 1 86 ? -3.804 1.104 -6.616 1.00 98.81 86 LEU A N 1
ATOM 654 C CA . LEU A 1 86 ? -3.136 2.234 -5.979 1.00 98.81 86 LEU A CA 1
ATOM 655 C C . LEU A 1 86 ? -4.149 3.076 -5.211 1.00 98.81 86 LEU A C 1
ATOM 657 O O . LEU A 1 86 ? -5.073 3.638 -5.793 1.00 98.81 86 LEU A O 1
ATOM 661 N N . ASN A 1 87 ? -3.915 3.208 -3.912 1.00 98.75 87 ASN A N 1
ATOM 662 C CA . ASN A 1 87 ? -4.592 4.136 -3.025 1.00 98.75 87 ASN A CA 1
ATOM 663 C C . ASN A 1 87 ? -3.644 5.311 -2.768 1.00 98.75 87 ASN A C 1
ATOM 665 O O . ASN A 1 87 ? -2.629 5.161 -2.084 1.00 98.75 87 ASN A O 1
ATOM 669 N N . ARG A 1 88 ? -3.956 6.470 -3.348 1.00 98.31 88 ARG A N 1
ATOM 670 C CA . ARG A 1 88 ? -3.223 7.722 -3.151 1.00 98.31 88 ARG A CA 1
ATOM 671 C C . ARG A 1 88 ? -3.980 8.602 -2.168 1.00 98.31 88 ARG A C 1
ATOM 673 O O . ARG A 1 88 ? -5.120 8.969 -2.423 1.00 98.31 88 ARG A O 1
ATOM 680 N N . ILE A 1 89 ? -3.333 8.994 -1.084 1.00 97.50 89 ILE A N 1
ATOM 681 C CA . ILE A 1 89 ? -3.923 9.857 -0.069 1.00 97.50 89 ILE A CA 1
ATOM 682 C C . ILE A 1 89 ? -3.330 11.256 -0.229 1.00 97.50 89 ILE A C 1
ATOM 684 O O . ILE A 1 89 ? -2.113 11.434 -0.198 1.00 97.50 89 ILE A O 1
ATOM 688 N N . GLN A 1 90 ? -4.197 12.247 -0.429 1.00 93.44 90 GLN A N 1
ATOM 689 C CA . GLN A 1 90 ? -3.841 13.665 -0.464 1.00 93.44 90 GLN A CA 1
ATOM 690 C C . GLN A 1 90 ? -4.409 14.354 0.775 1.00 93.44 90 GLN A C 1
ATOM 692 O O . GLN A 1 90 ? -5.398 15.083 0.709 1.00 93.44 90 GLN A O 1
ATOM 697 N N . SER A 1 91 ? -3.774 14.103 1.914 1.00 90.56 91 SER A N 1
ATOM 698 C CA . SER A 1 91 ? -4.119 14.708 3.196 1.00 90.56 91 SER A CA 1
ATOM 699 C C . SER A 1 91 ? -2.882 15.362 3.820 1.00 90.56 91 SER A C 1
ATOM 701 O O . SER A 1 91 ? -1.742 15.068 3.460 1.00 90.56 91 SER A O 1
ATOM 703 N N . GLY A 1 92 ? -3.098 16.278 4.766 1.00 91.94 92 GLY A N 1
ATOM 704 C CA . GLY A 1 92 ? -2.016 16.831 5.588 1.00 91.94 92 GLY A CA 1
ATOM 705 C C . GLY A 1 92 ? -1.600 15.923 6.752 1.00 91.94 92 GLY A C 1
ATOM 706 O O . GLY A 1 92 ? -0.704 16.291 7.507 1.00 91.94 92 GLY A O 1
ATOM 707 N N . ALA A 1 93 ? -2.267 14.779 6.926 1.00 94.00 93 ALA A N 1
ATOM 708 C CA . ALA A 1 93 ? -2.099 13.875 8.058 1.00 94.00 93 ALA A CA 1
ATOM 709 C C . ALA A 1 93 ? -1.649 12.481 7.585 1.00 94.00 93 ALA A C 1
ATOM 711 O O . ALA A 1 93 ? -2.084 12.032 6.522 1.00 94.00 93 ALA A O 1
ATOM 712 N N . PRO A 1 94 ? -0.805 11.770 8.350 1.00 96.19 94 PRO A N 1
ATOM 713 C CA . PRO A 1 94 ? -0.447 10.395 8.024 1.00 96.19 94 PRO A CA 1
ATOM 714 C C . PRO A 1 94 ? -1.676 9.484 7.955 1.00 96.19 94 PRO A C 1
ATOM 716 O O . PRO A 1 94 ? -2.646 9.698 8.676 1.00 96.19 94 PRO A O 1
ATOM 719 N N . THR A 1 95 ? -1.595 8.437 7.139 1.00 97.94 95 THR A N 1
ATOM 720 C CA . THR A 1 95 ? -2.551 7.324 7.168 1.00 97.94 95 THR A CA 1
ATOM 721 C C . THR A 1 95 ? -2.291 6.480 8.407 1.00 97.94 95 THR A C 1
ATOM 723 O O . THR A 1 95 ? -1.154 6.067 8.633 1.00 97.94 95 THR A O 1
ATOM 726 N N . SER A 1 96 ? -3.332 6.191 9.180 1.00 98.25 96 SER A N 1
ATOM 727 C CA . SER A 1 96 ? -3.303 5.354 10.375 1.00 98.25 96 SER A CA 1
ATOM 728 C C . SER A 1 96 ? -4.121 4.085 10.162 1.00 98.25 96 SER A C 1
ATOM 730 O O . SER A 1 96 ? -5.347 4.105 10.049 1.00 98.25 96 SER A O 1
ATOM 732 N N . ILE A 1 97 ? -3.442 2.943 10.134 1.00 98.69 97 ILE A N 1
ATOM 733 C CA . ILE A 1 97 ? -4.069 1.627 10.046 1.00 98.69 97 ILE A CA 1
ATOM 734 C C . ILE A 1 97 ? -3.912 0.958 11.401 1.00 98.69 97 ILE A C 1
ATOM 736 O O . ILE A 1 97 ? -2.823 0.543 11.769 1.00 98.69 97 ILE A O 1
ATOM 740 N N . SER A 1 98 ? -5.002 0.852 12.150 1.00 98.50 98 SER A N 1
ATOM 741 C CA . SER A 1 98 ? -5.076 0.117 13.417 1.00 98.50 98 SER A CA 1
ATOM 742 C C . SER A 1 98 ? -5.960 -1.132 13.322 1.00 98.50 98 SER A C 1
ATOM 744 O O . SER A 1 98 ? -5.873 -1.994 14.192 1.00 98.50 98 SER A O 1
ATOM 746 N N . GLY A 1 99 ? -6.809 -1.236 12.296 1.00 98.44 99 GLY A N 1
ATOM 747 C CA . GLY A 1 99 ? -7.670 -2.390 12.023 1.00 98.44 99 GLY A CA 1
ATOM 748 C C . GLY A 1 99 ? -7.116 -3.350 10.976 1.00 98.44 99 GLY A C 1
ATOM 749 O O . GLY A 1 99 ? -5.909 -3.583 10.887 1.00 98.44 99 GLY A O 1
ATOM 750 N N . SER A 1 100 ? -8.021 -3.929 10.184 1.00 98.75 100 SER A N 1
ATOM 751 C CA . SER A 1 100 ? -7.681 -4.944 9.181 1.00 98.75 100 SER A CA 1
ATOM 752 C C . SER A 1 100 ? -7.677 -4.385 7.759 1.00 98.75 100 SER A C 1
ATOM 754 O O . SER A 1 100 ? -8.675 -3.832 7.300 1.00 98.75 100 SER A O 1
ATOM 756 N N . LEU A 1 101 ? -6.580 -4.592 7.034 1.00 98.81 101 LEU A N 1
ATOM 757 C CA . LEU A 1 101 ? -6.488 -4.363 5.593 1.00 98.81 101 LEU A CA 1
ATOM 758 C C . LEU A 1 101 ? -6.320 -5.707 4.891 1.00 98.81 101 LEU A C 1
ATOM 760 O O . LEU A 1 101 ? -5.293 -6.364 5.045 1.00 98.81 101 LEU A O 1
ATOM 764 N N . LEU A 1 102 ? -7.323 -6.104 4.119 1.00 98.88 102 LEU A N 1
ATOM 765 C CA . LEU A 1 102 ? -7.372 -7.405 3.461 1.00 98.88 102 LEU A CA 1
ATOM 766 C C . LEU A 1 102 ? -7.389 -7.225 1.944 1.00 98.88 102 LEU A C 1
ATOM 768 O O . LEU A 1 102 ? -8.083 -6.345 1.440 1.00 98.88 102 LEU A O 1
ATOM 772 N N . ALA A 1 103 ? -6.687 -8.070 1.196 1.00 98.81 103 ALA A N 1
ATOM 773 C CA . ALA A 1 103 ? -6.816 -8.110 -0.257 1.00 98.81 103 ALA A CA 1
ATOM 774 C C . ALA A 1 103 ? -6.494 -9.490 -0.818 1.00 98.81 103 ALA A C 1
ATOM 776 O O . ALA A 1 103 ? -5.510 -10.118 -0.441 1.00 98.81 103 ALA A O 1
ATOM 777 N N . ASN A 1 104 ? -7.266 -9.932 -1.808 1.00 98.56 104 ASN A N 1
ATOM 778 C CA . ASN A 1 104 ? -6.871 -11.093 -2.605 1.00 98.56 104 ASN A CA 1
ATOM 779 C C . ASN A 1 104 ? -5.809 -10.747 -3.663 1.00 98.56 104 ASN A C 1
ATOM 781 O O . ASN A 1 104 ? -5.277 -11.665 -4.273 1.00 98.56 104 ASN A O 1
ATOM 785 N N . GLY A 1 105 ? -5.540 -9.457 -3.900 1.00 98.50 105 GLY A N 1
ATOM 786 C CA . GLY A 1 105 ? -4.546 -8.936 -4.838 1.00 98.50 105 GLY A CA 1
ATOM 787 C C . GLY A 1 105 ? -3.478 -8.084 -4.154 1.00 98.50 105 GLY A C 1
ATOM 788 O O . GLY A 1 105 ? -3.140 -8.289 -2.986 1.00 98.50 105 GLY A O 1
ATOM 789 N N . ARG A 1 106 ? -2.903 -7.150 -4.908 1.00 98.44 106 ARG A N 1
ATOM 790 C CA . ARG A 1 106 ? -1.774 -6.311 -4.498 1.00 98.44 106 ARG A CA 1
ATOM 791 C C . ARG A 1 106 ? -2.236 -4.884 -4.239 1.00 98.44 106 ARG A C 1
ATOM 793 O O . ARG A 1 106 ? -2.953 -4.305 -5.058 1.00 98.44 106 ARG A O 1
ATOM 800 N N . VAL A 1 107 ? -1.787 -4.311 -3.128 1.00 98.75 107 VAL A N 1
ATOM 801 C CA . VAL A 1 107 ? -2.235 -3.004 -2.639 1.00 98.75 107 VAL A CA 1
ATOM 802 C C . VAL A 1 107 ? -1.047 -2.063 -2.507 1.00 98.75 107 VAL A C 1
ATOM 804 O O . VAL A 1 107 ? -0.074 -2.368 -1.817 1.00 98.75 107 VAL A O 1
ATOM 807 N N . ALA A 1 108 ? -1.145 -0.901 -3.148 1.00 98.69 108 ALA A N 1
ATOM 808 C CA . ALA A 1 108 ? -0.265 0.230 -2.903 1.00 98.69 108 ALA A CA 1
ATOM 809 C C . ALA A 1 108 ? -1.001 1.293 -2.072 1.00 98.69 108 ALA A C 1
ATOM 811 O O . ALA A 1 108 ? -2.116 1.687 -2.414 1.00 98.69 108 ALA A O 1
ATOM 812 N N . LEU A 1 109 ? -0.378 1.748 -0.988 1.00 98.50 109 LEU A N 1
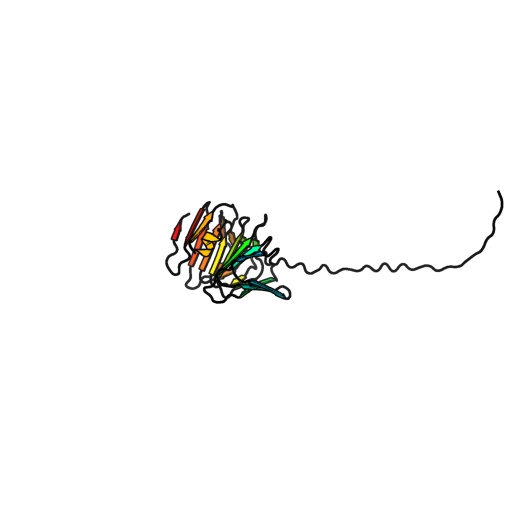ATOM 813 C CA . LEU A 1 109 ? -0.813 2.827 -0.104 1.00 98.50 109 LEU A CA 1
ATOM 814 C C . LEU A 1 109 ? 0.252 3.918 -0.129 1.00 98.50 109 LEU A C 1
ATOM 816 O O . LEU A 1 109 ? 1.366 3.715 0.348 1.00 98.50 109 LEU A O 1
ATOM 820 N N . VAL A 1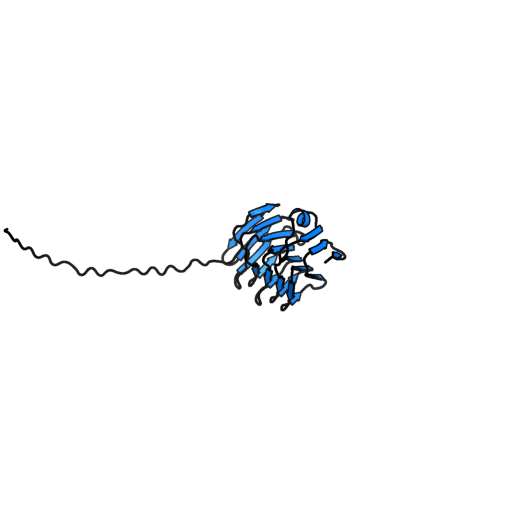 110 ? -0.085 5.064 -0.707 1.00 98.38 110 VAL A N 1
ATOM 821 C CA . VAL A 1 110 ? 0.841 6.183 -0.888 1.00 98.38 110 VAL A CA 1
ATOM 822 C C . VAL A 1 110 ? 0.258 7.400 -0.194 1.00 98.38 110 VAL A C 1
ATOM 824 O O . VAL A 1 110 ? -0.716 7.978 -0.676 1.00 98.38 110 VAL A O 1
ATOM 827 N N . ASN A 1 111 ? 0.861 7.789 0.925 1.00 97.75 111 ASN A N 1
ATOM 828 C CA . ASN A 1 111 ? 0.523 9.011 1.638 1.00 97.75 111 ASN A CA 1
ATOM 829 C C . ASN A 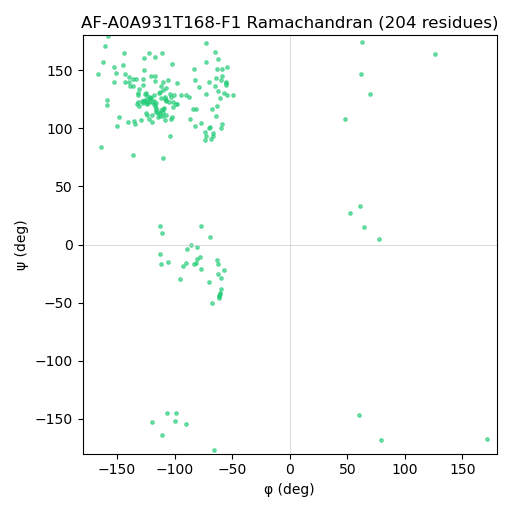1 111 ? 1.811 9.801 1.914 1.00 97.75 111 ASN A C 1
ATOM 831 O O . ASN A 1 111 ? 2.573 9.428 2.805 1.00 97.75 111 ASN A O 1
ATOM 835 N N . PRO A 1 112 ? 2.051 10.916 1.208 1.00 96.62 112 PRO A N 1
ATOM 836 C CA . PRO A 1 112 ? 3.254 11.718 1.398 1.00 96.62 112 PRO A CA 1
ATOM 837 C C . PRO A 1 112 ? 3.405 12.364 2.796 1.00 96.62 112 PRO A C 1
ATOM 839 O O . PRO A 1 112 ? 4.488 12.846 3.137 1.00 96.62 112 PRO A O 1
ATOM 842 N N . ALA A 1 113 ? 2.341 12.385 3.610 1.00 96.50 113 ALA A N 1
ATOM 843 C CA . ALA A 1 113 ? 2.393 12.777 5.020 1.00 96.50 113 ALA A CA 1
ATOM 844 C C . ALA A 1 113 ? 2.877 11.640 5.946 1.00 96.50 113 ALA A C 1
ATOM 846 O O . ALA A 1 113 ? 3.289 11.907 7.072 1.00 96.50 113 ALA A O 1
ATOM 847 N N . GLY A 1 114 ? 2.873 10.390 5.474 1.00 97.75 114 GLY A N 1
ATOM 848 C CA . GLY A 1 114 ? 3.336 9.203 6.194 1.00 97.75 114 GLY A CA 1
ATOM 849 C C . GLY A 1 114 ? 2.2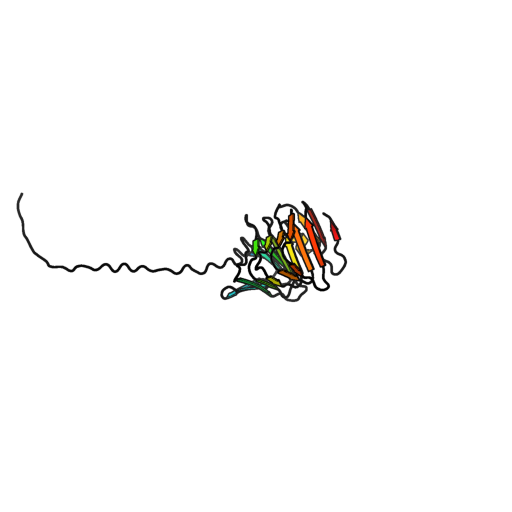95 8.084 6.257 1.00 97.75 114 GLY A C 1
ATOM 850 O O . GLY A 1 114 ? 1.104 8.297 6.023 1.00 97.75 114 GLY A O 1
ATOM 851 N N . VAL A 1 115 ? 2.755 6.881 6.599 1.00 98.56 115 VAL A N 1
ATOM 852 C CA . VAL A 1 115 ? 1.913 5.692 6.798 1.00 98.56 115 VAL A CA 1
ATOM 853 C C . VAL A 1 115 ? 2.299 5.031 8.118 1.00 98.56 115 VAL A C 1
ATOM 855 O O . VAL A 1 115 ? 3.453 4.656 8.316 1.00 98.56 115 VAL A O 1
ATOM 858 N N . TYR A 1 116 ? 1.336 4.875 9.017 1.00 98.69 116 TYR A N 1
ATOM 859 C CA . TYR A 1 116 ? 1.502 4.252 10.323 1.00 98.69 116 TYR A CA 1
ATOM 860 C C . TYR A 1 116 ? 0.593 3.029 10.445 1.00 98.69 116 TYR A C 1
ATOM 862 O O . TYR A 1 116 ? -0.626 3.133 10.317 1.00 98.69 116 TYR A O 1
ATOM 870 N N . PHE A 1 117 ? 1.186 1.871 10.718 1.00 98.88 117 PHE A N 1
ATOM 871 C CA . PHE A 1 117 ? 0.474 0.654 11.089 1.00 98.88 117 PHE A CA 1
ATOM 872 C C . PHE A 1 117 ? 0.592 0.474 12.602 1.00 98.88 117 PHE A C 1
ATOM 874 O O . PHE A 1 117 ? 1.679 0.194 13.103 1.00 98.88 117 PHE A O 1
ATOM 881 N N . GLY A 1 118 ? -0.508 0.655 13.330 1.00 98.62 118 GLY A N 1
ATOM 882 C CA . GLY A 1 118 ? -0.541 0.559 14.787 1.00 98.62 118 GLY A CA 1
ATOM 883 C C . GLY A 1 118 ? -0.416 -0.880 15.314 1.00 98.62 118 GLY A C 1
ATOM 884 O O . GLY A 1 118 ? -0.487 -1.835 14.540 1.00 98.62 118 GLY A O 1
ATOM 885 N N . PRO A 1 119 ? -0.297 -1.077 16.641 1.00 98.50 119 PRO A N 1
ATOM 886 C CA . PRO A 1 119 ? -0.027 -2.391 17.238 1.00 98.50 119 PRO A CA 1
ATOM 887 C C . PRO A 1 119 ? -1.079 -3.469 16.948 1.00 98.50 119 PRO A C 1
ATOM 889 O O . PRO A 1 119 ? -0.765 -4.657 16.922 1.00 98.50 119 PRO A O 1
ATOM 892 N N . SER A 1 120 ? -2.339 -3.072 16.746 1.00 98.12 120 SER A N 1
ATOM 893 C CA . SER A 1 120 ? -3.440 -3.985 16.405 1.00 98.12 120 SER A CA 1
ATOM 894 C C . SER A 1 120 ? -3.614 -4.199 14.901 1.00 98.12 120 SER A C 1
ATOM 896 O O . SER A 1 120 ? -4.457 -5.003 14.503 1.00 98.12 120 SER A O 1
ATOM 898 N N . ALA A 1 121 ? -2.840 -3.496 14.070 1.00 98.75 121 ALA A N 1
ATOM 899 C CA . ALA A 1 121 ? -2.974 -3.561 12.627 1.00 98.75 121 ALA A CA 1
ATOM 900 C C . ALA A 1 121 ? -2.698 -4.973 12.117 1.00 98.75 121 ALA A C 1
ATOM 902 O O . ALA A 1 121 ? -1.673 -5.583 12.440 1.00 98.75 121 ALA A O 1
ATOM 903 N N . ARG A 1 122 ? -3.594 -5.460 11.262 1.00 98.75 122 ARG A N 1
ATOM 904 C CA . ARG A 1 122 ? -3.403 -6.698 10.511 1.00 98.75 122 ARG A CA 1
ATOM 905 C C . ARG A 1 122 ? -3.561 -6.412 9.031 1.00 98.75 122 ARG A C 1
ATOM 907 O O . ARG A 1 122 ? -4.656 -6.112 8.565 1.00 98.75 122 ARG A O 1
ATOM 914 N N . VAL A 1 123 ? -2.469 -6.540 8.293 1.00 98.81 123 VAL A N 1
ATOM 915 C CA . VAL A 1 123 ? -2.477 -6.453 6.835 1.00 98.81 123 VAL A CA 1
ATOM 916 C C . VAL A 1 123 ? -2.266 -7.847 6.266 1.00 98.81 123 VAL A C 1
ATOM 918 O O . VAL A 1 123 ? -1.286 -8.496 6.615 1.00 98.81 123 VAL A O 1
ATOM 921 N N . ASP A 1 124 ? -3.181 -8.299 5.414 1.00 98.62 124 ASP A N 1
ATOM 922 C CA . ASP A 1 124 ? -3.098 -9.583 4.714 1.00 98.62 124 ASP A CA 1
ATOM 923 C C . ASP A 1 124 ? -3.450 -9.376 3.236 1.00 98.62 124 ASP A C 1
ATOM 925 O O . ASP A 1 124 ? -4.606 -9.129 2.879 1.00 98.62 124 ASP A O 1
ATOM 929 N N . VAL A 1 125 ? -2.423 -9.366 2.387 1.00 98.50 125 VAL A N 1
ATOM 930 C CA . VAL A 1 125 ? -2.526 -9.041 0.957 1.00 98.50 125 VAL A CA 1
ATOM 931 C C . VAL A 1 125 ? -1.563 -9.909 0.144 1.00 98.50 125 VAL A C 1
ATOM 933 O O . VAL A 1 125 ? -0.614 -10.462 0.690 1.00 98.50 125 VAL A O 1
ATOM 936 N N . SER A 1 126 ? -1.719 -9.993 -1.183 1.00 96.94 126 SER A N 1
ATOM 937 C CA . SER A 1 126 ? -0.724 -10.703 -2.011 1.00 96.94 126 SER A CA 1
ATOM 938 C C . SER A 1 126 ? 0.620 -9.969 -2.027 1.00 96.94 126 SER A C 1
ATOM 940 O O . SER A 1 126 ? 1.660 -10.559 -1.752 1.00 96.94 126 SER A O 1
ATOM 942 N N . ARG A 1 127 ? 0.615 -8.662 -2.315 1.00 96.94 127 ARG A N 1
ATOM 943 C CA . ARG A 1 127 ? 1.791 -7.783 -2.181 1.00 96.94 127 ARG A CA 1
ATOM 944 C C . ARG A 1 127 ? 1.379 -6.439 -1.603 1.00 96.94 127 ARG A C 1
ATOM 946 O O . ARG A 1 127 ? 0.308 -5.932 -1.935 1.00 96.94 127 ARG A O 1
ATOM 953 N N . LEU A 1 128 ? 2.248 -5.865 -0.782 1.00 98.19 128 LEU A N 1
ATOM 954 C CA . LEU A 1 128 ? 2.058 -4.567 -0.151 1.00 98.19 128 LEU A CA 1
ATOM 955 C C . LEU A 1 128 ? 3.141 -3.596 -0.613 1.00 98.19 128 LEU A C 1
ATOM 957 O O . LEU A 1 128 ? 4.324 -3.891 -0.484 1.00 98.19 128 LEU A O 1
ATOM 961 N N . LEU A 1 129 ? 2.740 -2.417 -1.076 1.00 97.94 129 LEU A N 1
ATOM 962 C CA . LEU A 1 129 ? 3.600 -1.239 -1.168 1.00 97.94 129 LEU A CA 1
ATOM 963 C C . LEU A 1 129 ? 3.029 -0.165 -0.241 1.00 97.94 129 LEU A C 1
ATOM 965 O O . LEU A 1 129 ? 1.917 0.297 -0.464 1.00 97.94 129 LEU A O 1
ATOM 969 N N . ALA A 1 130 ? 3.773 0.247 0.777 1.00 98.38 130 ALA A N 1
ATOM 970 C CA . ALA A 1 130 ? 3.418 1.365 1.642 1.00 98.38 130 ALA A CA 1
ATOM 971 C C . ALA A 1 130 ? 4.481 2.453 1.507 1.00 98.38 130 ALA A C 1
ATOM 973 O O . ALA A 1 130 ? 5.667 2.189 1.726 1.00 98.38 130 ALA A O 1
ATOM 974 N N . SER A 1 131 ? 4.068 3.666 1.136 1.00 97.81 131 SER A N 1
ATOM 975 C CA . SER A 1 131 ? 4.999 4.765 0.925 1.00 97.81 131 SER A CA 1
ATOM 976 C C . SER A 1 131 ? 4.601 6.068 1.606 1.00 97.81 131 SER A C 1
ATOM 978 O O . SER A 1 131 ? 3.484 6.557 1.441 1.00 97.81 131 SER A O 1
ATOM 980 N N . GLY A 1 132 ? 5.573 6.631 2.329 1.00 97.19 132 GLY A N 1
ATOM 981 C CA . GLY A 1 132 ? 5.591 8.002 2.839 1.00 97.19 132 GLY A CA 1
ATOM 982 C C . GLY A 1 132 ? 6.137 9.030 1.833 1.00 97.19 132 GLY A C 1
ATOM 983 O O . GLY A 1 132 ? 6.214 10.217 2.144 1.00 97.19 132 GLY A O 1
ATOM 984 N N . MET A 1 133 ? 6.532 8.583 0.638 1.00 95.62 133 MET A N 1
ATOM 985 C CA . MET A 1 133 ? 6.995 9.408 -0.482 1.00 95.62 133 MET A CA 1
ATOM 986 C C . MET A 1 133 ? 5.967 9.376 -1.614 1.00 95.62 133 MET A C 1
ATOM 988 O O . MET A 1 133 ? 5.080 8.524 -1.632 1.00 95.62 133 MET A O 1
ATOM 992 N N . ASN A 1 134 ? 6.059 10.292 -2.579 1.00 95.12 134 ASN A N 1
ATOM 993 C CA . ASN A 1 134 ? 5.112 10.303 -3.693 1.00 95.12 134 ASN A CA 1
ATOM 994 C C . ASN A 1 134 ? 5.496 9.293 -4.787 1.00 95.12 134 ASN A C 1
ATOM 996 O O . ASN A 1 134 ? 6.663 9.179 -5.147 1.00 95.12 134 ASN A O 1
ATOM 1000 N N . LEU A 1 135 ? 4.492 8.641 -5.376 1.00 96.00 135 LEU A N 1
ATOM 1001 C CA . LEU A 1 135 ? 4.601 7.784 -6.559 1.00 96.00 135 LEU A CA 1
ATOM 1002 C C . LEU A 1 135 ? 3.627 8.303 -7.618 1.00 96.00 135 LEU A C 1
ATOM 1004 O O . LEU A 1 135 ? 2.430 8.398 -7.343 1.00 96.00 135 LEU A O 1
ATOM 1008 N N . SER A 1 136 ? 4.116 8.631 -8.816 1.00 96.44 136 SER A N 1
ATOM 1009 C CA . SER A 1 136 ? 3.277 9.159 -9.904 1.00 96.44 136 SER A CA 1
ATOM 1010 C C . SER A 1 136 ? 2.367 8.088 -10.526 1.00 96.44 136 SER A C 1
ATOM 1012 O O . SER A 1 136 ? 2.675 6.897 -10.476 1.00 96.44 136 SER A O 1
ATOM 1014 N N . ASP A 1 137 ? 1.263 8.504 -11.164 1.00 97.69 137 ASP A N 1
ATOM 1015 C CA . ASP A 1 137 ? 0.378 7.575 -11.892 1.00 97.69 137 ASP A CA 1
ATOM 1016 C C . ASP A 1 137 ? 1.124 6.867 -13.023 1.00 97.69 137 ASP A C 1
ATOM 1018 O O . ASP A 1 137 ? 0.996 5.659 -13.189 1.00 97.69 137 ASP A O 1
ATOM 1022 N N . ALA A 1 138 ? 1.951 7.608 -13.765 1.00 97.31 138 ALA A N 1
ATOM 1023 C CA . ALA A 1 138 ? 2.737 7.062 -14.865 1.00 97.31 138 ALA A CA 1
ATOM 1024 C C . ALA A 1 138 ? 3.719 5.984 -14.382 1.00 97.31 138 ALA A C 1
ATOM 1026 O O . ALA A 1 138 ? 3.763 4.903 -14.966 1.00 97.31 138 ALA A O 1
ATOM 1027 N N . SER A 1 139 ? 4.444 6.245 -13.288 1.00 96.06 139 SER A N 1
ATOM 1028 C CA . SER A 1 139 ? 5.346 5.268 -12.664 1.00 96.06 139 SER A CA 1
ATOM 1029 C C . SER A 1 139 ? 4.593 4.033 -12.172 1.00 96.06 139 SER A C 1
ATOM 1031 O O . SER A 1 139 ? 5.013 2.902 -12.408 1.00 96.06 139 SER A O 1
ATOM 1033 N N . PHE A 1 140 ? 3.447 4.217 -11.510 1.00 97.56 140 PHE A N 1
ATOM 1034 C CA . PHE A 1 140 ? 2.634 3.091 -11.049 1.00 97.56 140 PHE A CA 1
ATOM 1035 C C . PHE A 1 140 ? 2.133 2.218 -12.209 1.00 97.56 140 PHE A C 1
ATOM 1037 O O . PHE A 1 140 ? 2.205 0.988 -12.131 1.00 97.56 140 PHE A O 1
ATOM 1044 N N . LEU A 1 141 ? 1.643 2.842 -13.283 1.00 96.56 141 LEU A N 1
ATOM 1045 C CA . LEU A 1 141 ? 1.102 2.152 -14.453 1.00 96.56 141 LEU A CA 1
ATOM 1046 C C . LEU A 1 141 ? 2.187 1.450 -15.281 1.00 96.56 141 LEU A C 1
ATOM 1048 O O . LEU A 1 141 ? 1.912 0.391 -15.840 1.00 96.56 141 LEU A O 1
ATOM 1052 N N . SER A 1 142 ? 3.408 1.991 -15.338 1.00 94.38 142 SER A N 1
ATOM 1053 C CA . SER A 1 142 ? 4.528 1.355 -16.046 1.00 94.38 142 SER A CA 1
ATOM 1054 C C . SER A 1 142 ? 5.153 0.185 -15.277 1.00 94.38 142 SER A C 1
ATOM 1056 O O . SER A 1 142 ? 5.813 -0.655 -15.885 1.00 94.38 142 SER A O 1
ATOM 1058 N N . GLY A 1 143 ? 4.964 0.120 -13.951 1.00 91.81 143 GLY A N 1
ATOM 1059 C CA . GLY A 1 143 ? 5.661 -0.833 -13.076 1.00 91.81 143 GLY A CA 1
ATOM 1060 C C . GLY A 1 143 ? 7.112 -0.440 -12.766 1.00 91.81 143 GLY A C 1
ATOM 1061 O O . GLY A 1 143 ? 7.827 -1.186 -12.096 1.00 91.81 143 GLY A O 1
ATOM 1062 N N . GLU A 1 144 ? 7.548 0.732 -13.226 1.00 92.94 144 GLU A N 1
ATOM 1063 C CA . GLU A 1 144 ? 8.838 1.337 -12.898 1.00 92.94 144 GLU A CA 1
ATOM 1064 C C . GLU A 1 144 ? 8.583 2.457 -11.889 1.00 92.94 144 GLU A C 1
ATOM 1066 O O . GLU A 1 144 ? 8.208 3.581 -12.232 1.00 92.94 144 GLU A O 1
ATOM 1071 N N . TRP A 1 145 ? 8.696 2.109 -10.611 1.00 94.62 145 TRP A N 1
ATOM 1072 C CA . TRP A 1 145 ? 8.314 2.971 -9.508 1.00 94.62 145 TRP A CA 1
ATOM 1073 C C . TRP A 1 145 ? 9.454 3.898 -9.125 1.00 94.62 145 TRP A C 1
ATOM 1075 O O . TRP A 1 145 ? 10.442 3.490 -8.517 1.00 94.62 145 TRP A O 1
ATOM 1085 N N . GLU A 1 146 ? 9.277 5.170 -9.453 1.00 94.69 146 GLU A N 1
ATOM 1086 C CA . GLU A 1 146 ? 10.116 6.243 -8.953 1.00 94.69 146 GLU A CA 1
ATOM 1087 C C . GLU A 1 146 ? 9.384 6.970 -7.826 1.00 94.69 146 GLU A C 1
ATOM 1089 O O . GLU A 1 146 ? 8.300 7.530 -8.019 1.00 94.69 146 GLU A O 1
ATOM 1094 N N . PHE A 1 147 ? 9.988 6.926 -6.642 1.00 94.06 147 PHE A N 1
ATOM 1095 C CA . PHE A 1 147 ? 9.519 7.607 -5.449 1.00 94.06 147 PHE A CA 1
ATOM 1096 C C . PHE A 1 147 ? 10.298 8.903 -5.285 1.00 94.06 147 PHE A C 1
ATOM 1098 O O . PHE A 1 147 ? 11.527 8.887 -5.174 1.00 94.06 147 PHE A O 1
ATOM 1105 N N . LEU A 1 148 ? 9.581 10.025 -5.273 1.00 90.44 148 LEU A N 1
ATOM 1106 C CA . LEU A 1 148 ? 10.165 11.362 -5.201 1.00 90.44 148 LEU A CA 1
ATOM 1107 C C . LEU A 1 148 ? 9.442 12.204 -4.174 1.00 90.44 148 LEU A C 1
ATOM 1109 O O . LEU A 1 148 ? 8.213 12.205 -4.120 1.00 90.44 148 LEU A O 1
ATOM 1113 N N . GLY A 1 149 ? 10.215 13.026 -3.472 1.00 77.62 149 GLY A N 1
ATOM 1114 C CA . GLY A 1 149 ? 9.675 14.074 -2.628 1.00 77.62 149 GLY A CA 1
ATOM 1115 C C . GLY A 1 149 ? 8.824 13.558 -1.470 1.00 77.62 149 GLY A C 1
ATOM 1116 O O . GLY A 1 149 ? 8.504 12.375 -1.349 1.00 77.62 149 GLY A O 1
ATOM 1117 N N . CYS A 1 150 ? 8.442 14.520 -0.634 1.00 64.62 150 CYS A N 1
ATOM 1118 C CA . CYS A 1 150 ? 7.678 14.326 0.590 1.00 64.62 150 CYS A CA 1
ATOM 1119 C C . CYS A 1 150 ? 8.375 13.457 1.648 1.00 64.62 150 CYS A C 1
ATOM 1121 O O . CYS A 1 150 ? 9.191 12.584 1.385 1.00 64.62 150 CYS A O 1
ATOM 1123 N N . ASN A 1 151 ? 8.103 13.810 2.898 1.00 81.88 151 ASN A N 1
ATOM 1124 C CA . ASN A 1 151 ? 8.972 13.513 4.031 1.00 81.88 151 ASN A CA 1
ATOM 1125 C C . ASN A 1 151 ? 8.332 12.521 5.002 1.00 81.88 151 ASN A C 1
ATOM 1127 O O . ASN A 1 151 ? 8.754 12.447 6.154 1.00 81.88 151 ASN A O 1
ATOM 1131 N N . GLY A 1 152 ? 7.277 11.838 4.558 1.00 94.38 152 GLY A N 1
ATOM 1132 C CA . GLY A 1 152 ? 6.508 10.929 5.381 1.00 94.38 152 GLY A CA 1
ATOM 1133 C C . GLY A 1 152 ? 7.351 9.737 5.807 1.00 94.38 152 GLY A C 1
ATOM 1134 O O . GLY A 1 152 ? 8.085 9.144 5.007 1.00 94.38 152 GLY A O 1
ATOM 1135 N N . SER A 1 153 ? 7.226 9.381 7.078 1.00 97.00 153 SER A N 1
ATOM 1136 C CA . SER A 1 153 ? 7.779 8.139 7.603 1.00 97.00 153 SER A CA 1
ATOM 1137 C C . SER A 1 153 ? 6.816 6.985 7.328 1.00 97.00 153 SER A C 1
ATOM 1139 O O . SER A 1 153 ? 5.597 7.176 7.267 1.00 97.00 153 SER A O 1
ATOM 1141 N N . VAL A 1 154 ? 7.360 5.779 7.185 1.00 98.44 154 VAL A N 1
ATOM 1142 C CA . VAL A 1 154 ? 6.581 4.537 7.206 1.00 98.44 154 VAL A CA 1
ATOM 1143 C C . VAL A 1 154 ? 6.920 3.794 8.488 1.00 98.44 154 VAL A C 1
ATOM 1145 O O . VAL A 1 154 ? 8.054 3.361 8.674 1.00 98.44 154 VAL A O 1
ATOM 1148 N N . VAL A 1 155 ? 5.952 3.659 9.386 1.00 98.69 155 VAL A N 1
ATOM 1149 C CA . VAL A 1 155 ? 6.157 3.041 10.700 1.00 98.69 155 VAL A CA 1
ATOM 1150 C C . VAL A 1 155 ? 5.226 1.847 10.848 1.00 98.69 155 VAL A C 1
ATOM 1152 O O . VAL A 1 155 ? 4.019 1.976 10.663 1.00 98.69 155 VAL A O 1
ATOM 1155 N N . ASN A 1 156 ? 5.779 0.684 11.186 1.00 98.75 156 ASN A N 1
ATOM 1156 C CA . ASN A 1 156 ? 5.012 -0.527 11.456 1.00 98.75 156 ASN A CA 1
ATOM 1157 C C . ASN A 1 156 ? 5.191 -1.001 12.899 1.00 98.75 156 ASN A C 1
ATOM 1159 O O . ASN A 1 156 ? 6.288 -1.393 13.288 1.00 98.75 156 ASN A O 1
ATOM 1163 N N . GLU A 1 157 ? 4.102 -1.055 13.654 1.00 98.81 157 GLU A N 1
ATOM 1164 C CA . GLU A 1 157 ? 3.994 -1.682 14.977 1.00 98.81 157 GLU A CA 1
ATOM 1165 C C . GLU A 1 157 ? 3.090 -2.926 14.961 1.00 98.81 157 GLU A C 1
ATOM 1167 O O . GLU A 1 157 ? 3.035 -3.657 15.947 1.00 98.81 157 GLU A O 1
ATOM 1172 N N . GLY A 1 158 ? 2.402 -3.186 13.846 1.00 98.62 158 GLY A N 1
ATOM 1173 C CA . GLY A 1 158 ? 1.456 -4.287 13.693 1.00 98.62 158 GLY A CA 1
ATOM 1174 C C . GLY A 1 158 ? 2.026 -5.505 12.965 1.00 98.62 158 GLY A C 1
ATOM 1175 O O . GLY A 1 158 ? 3.221 -5.811 13.003 1.00 98.62 158 GLY A O 1
ATOM 1176 N N . GLN A 1 159 ? 1.144 -6.241 12.294 1.00 98.69 159 GLN A N 1
ATOM 1177 C CA . GLN A 1 159 ? 1.479 -7.436 11.524 1.00 98.69 159 GLN A CA 1
ATOM 1178 C C . GLN A 1 159 ? 1.184 -7.217 10.041 1.00 98.69 159 GLN A C 1
ATOM 1180 O O . GLN A 1 159 ? 0.026 -7.071 9.650 1.00 98.69 159 GLN A O 1
ATOM 1185 N N . LEU A 1 160 ? 2.234 -7.242 9.218 1.00 98.62 160 LEU A N 1
ATOM 1186 C CA . LEU A 1 160 ? 2.137 -7.155 7.763 1.00 98.62 160 LEU A CA 1
ATOM 1187 C C . LEU A 1 160 ? 2.438 -8.528 7.160 1.00 98.62 160 LEU A C 1
ATOM 1189 O O . LEU A 1 160 ? 3.570 -8.995 7.244 1.00 98.62 160 LEU A O 1
ATOM 1193 N N . ASN A 1 161 ? 1.430 -9.173 6.578 1.00 98.12 161 ASN A N 1
ATOM 1194 C CA . ASN A 1 161 ? 1.523 -10.473 5.921 1.00 98.12 161 ASN A CA 1
ATOM 1195 C C . ASN A 1 161 ? 1.312 -10.313 4.409 1.00 98.12 161 ASN A C 1
ATOM 1197 O O . ASN A 1 161 ? 0.236 -9.896 3.977 1.00 98.12 161 ASN A O 1
ATOM 1201 N N . ALA A 1 162 ? 2.341 -10.611 3.614 1.00 96.62 162 ALA A N 1
ATOM 1202 C CA . ALA A 1 162 ? 2.265 -10.600 2.154 1.00 96.62 162 ALA A CA 1
ATOM 1203 C C . ALA A 1 162 ? 3.417 -11.385 1.516 1.00 96.62 162 ALA A C 1
ATOM 1205 O O . ALA A 1 162 ? 4.492 -11.481 2.097 1.00 96.62 162 ALA A O 1
ATOM 1206 N N . GLU A 1 163 ? 3.257 -11.858 0.277 1.00 94.44 163 GLU A N 1
ATOM 1207 C CA . GLU A 1 163 ? 4.361 -12.463 -0.492 1.00 94.44 163 GLU A CA 1
ATOM 1208 C C . GLU A 1 163 ? 5.512 -11.462 -0.675 1.00 94.44 163 GLU A C 1
ATOM 1210 O O . GLU A 1 163 ? 6.686 -11.819 -0.610 1.00 94.44 163 GLU A O 1
ATOM 1215 N N . ARG A 1 164 ? 5.194 -10.180 -0.897 1.00 94.19 164 ARG A N 1
ATOM 1216 C CA . ARG A 1 164 ? 6.203 -9.115 -0.939 1.00 94.19 164 ARG A CA 1
ATOM 1217 C C . ARG A 1 164 ? 5.735 -7.852 -0.249 1.00 94.19 164 ARG A C 1
ATOM 1219 O O . ARG A 1 164 ? 4.588 -7.444 -0.427 1.00 94.19 164 ARG A O 1
ATOM 1226 N N . ILE A 1 165 ? 6.644 -7.220 0.484 1.00 96.75 165 ILE A N 1
ATOM 1227 C CA . ILE A 1 165 ? 6.392 -5.986 1.232 1.00 96.75 165 ILE A CA 1
ATOM 1228 C C . ILE A 1 165 ? 7.426 -4.937 0.823 1.00 96.75 165 ILE A C 1
ATOM 1230 O O . ILE A 1 165 ? 8.624 -5.157 0.951 1.00 96.75 165 ILE A O 1
ATOM 1234 N N . TYR A 1 166 ? 6.972 -3.777 0.369 1.00 96.38 166 TYR A N 1
ATOM 1235 C CA . TYR A 1 166 ? 7.810 -2.627 0.050 1.00 96.38 166 TYR A CA 1
ATOM 1236 C C . TYR A 1 166 ? 7.435 -1.488 0.996 1.00 96.38 166 TYR A C 1
ATOM 1238 O O . TYR A 1 166 ? 6.313 -0.988 0.937 1.00 96.38 166 TYR A O 1
ATOM 1246 N N . LEU A 1 167 ? 8.355 -1.088 1.873 1.00 97.31 167 LEU A N 1
ATOM 1247 C CA . LEU A 1 167 ? 8.197 0.065 2.758 1.00 97.31 167 LEU A CA 1
ATOM 1248 C C . LEU A 1 167 ? 9.161 1.161 2.298 1.00 97.31 167 LEU A C 1
ATOM 1250 O O . LEU A 1 167 ? 10.376 0.959 2.301 1.00 97.31 167 LEU A O 1
ATOM 1254 N N . VAL A 1 168 ? 8.624 2.304 1.874 1.00 96.62 168 VAL A N 1
ATOM 1255 C CA . VAL A 1 168 ? 9.417 3.380 1.258 1.00 96.62 168 VAL A CA 1
ATOM 1256 C C . VAL A 1 168 ? 9.088 4.718 1.903 1.00 96.62 168 VAL A C 1
ATOM 1258 O O . VAL A 1 168 ? 7.952 5.170 1.825 1.00 96.62 168 VAL A O 1
ATOM 1261 N N . GLY A 1 169 ? 10.049 5.396 2.512 1.00 95.81 169 GLY A N 1
ATOM 1262 C CA . GLY A 1 169 ? 9.786 6.667 3.191 1.00 95.81 169 GLY A CA 1
ATOM 1263 C C . GLY A 1 169 ? 11.031 7.521 3.350 1.00 95.81 169 GLY A C 1
ATOM 1264 O O . GLY A 1 169 ? 12.129 7.103 3.006 1.00 95.81 169 GLY A O 1
ATOM 1265 N N . ARG A 1 170 ? 10.878 8.705 3.946 1.00 93.88 170 ARG A N 1
ATOM 1266 C CA . ARG A 1 170 ? 12.033 9.459 4.463 1.00 93.88 170 ARG A CA 1
ATOM 1267 C C . ARG A 1 170 ? 12.760 8.655 5.538 1.00 93.88 170 ARG A C 1
ATOM 1269 O O . ARG A 1 170 ? 13.984 8.619 5.609 1.00 93.88 170 ARG A O 1
ATOM 1276 N N . GLU A 1 171 ? 11.957 8.031 6.380 1.00 94.38 171 GLU A N 1
ATOM 1277 C CA . GLU A 1 171 ? 12.359 7.148 7.453 1.00 94.38 171 GLU A CA 1
ATOM 1278 C C . GLU A 1 171 ? 11.431 5.938 7.414 1.00 94.38 171 GLU A C 1
ATOM 1280 O O . GLU A 1 171 ? 10.234 6.065 7.135 1.00 94.38 171 GLU A O 1
ATOM 1285 N N . VAL A 1 172 ? 11.984 4.763 7.692 1.00 97.00 172 VAL A N 1
ATOM 1286 C CA . VAL A 1 172 ? 11.202 3.540 7.827 1.00 97.00 172 VAL A CA 1
ATOM 1287 C C . VAL A 1 172 ? 11.563 2.878 9.144 1.00 97.00 172 VAL A C 1
ATOM 1289 O O . VAL A 1 172 ? 12.730 2.578 9.390 1.00 97.00 172 VAL A O 1
ATOM 1292 N N . VAL A 1 173 ? 10.557 2.639 9.982 1.00 97.94 173 VAL A N 1
ATOM 1293 C CA . VAL A 1 173 ? 10.721 2.016 11.299 1.00 97.94 173 VAL A CA 1
ATOM 1294 C C . VAL A 1 173 ? 9.810 0.803 11.394 1.00 97.94 173 VAL A C 1
ATOM 1296 O O . VAL A 1 173 ? 8.618 0.879 11.111 1.00 97.94 173 VAL A O 1
ATOM 1299 N N . ASN A 1 174 ? 10.360 -0.331 11.817 1.00 97.81 174 ASN A N 1
ATOM 1300 C CA . ASN A 1 174 ? 9.588 -1.543 12.064 1.00 97.81 174 ASN A CA 1
ATOM 1301 C C . ASN A 1 174 ? 9.808 -2.030 13.501 1.00 97.81 174 ASN A C 1
ATOM 1303 O O . ASN A 1 174 ? 10.882 -2.524 13.838 1.00 97.81 174 ASN A O 1
ATOM 1307 N N . HIS A 1 175 ? 8.764 -1.935 14.317 1.00 98.06 175 HIS A N 1
ATOM 1308 C CA . HIS A 1 175 ? 8.641 -2.538 15.646 1.00 98.06 175 HIS A CA 1
ATOM 1309 C C . HIS A 1 175 ? 7.695 -3.749 15.664 1.00 98.06 175 HIS A C 1
ATOM 1311 O O . HIS A 1 175 ? 7.705 -4.520 16.620 1.00 98.06 175 HIS A O 1
ATOM 1317 N N . GLY A 1 176 ? 6.895 -3.917 14.610 1.00 97.62 176 GLY A N 1
ATOM 1318 C CA . GLY A 1 176 ? 6.001 -5.047 14.407 1.00 97.62 176 GLY A CA 1
ATOM 1319 C C . GLY A 1 176 ? 6.645 -6.212 13.650 1.00 97.62 176 GLY A C 1
ATOM 1320 O O . GLY A 1 176 ? 7.865 -6.399 13.637 1.00 97.62 176 GLY A O 1
ATOM 1321 N N . SER A 1 177 ? 5.806 -7.000 12.980 1.00 97.56 177 SER A N 1
ATOM 1322 C CA . SER A 1 177 ? 6.227 -8.153 12.177 1.00 97.56 177 SER A CA 1
ATOM 1323 C C . SER A 1 177 ? 6.004 -7.927 10.683 1.00 97.56 177 SER A C 1
ATOM 1325 O O . SER A 1 177 ? 4.950 -7.450 10.264 1.00 97.56 177 SER A O 1
ATOM 1327 N N . LEU A 1 178 ? 7.009 -8.310 9.893 1.00 97.44 178 LEU A N 1
ATOM 1328 C CA . LEU A 1 178 ? 6.946 -8.424 8.439 1.00 97.44 178 LEU A CA 1
ATOM 1329 C C . LEU A 1 178 ? 7.007 -9.914 8.102 1.00 97.44 178 LEU A C 1
ATOM 1331 O O . LEU A 1 178 ? 8.027 -10.564 8.332 1.00 97.44 178 LEU A O 1
ATOM 1335 N N . ILE A 1 179 ? 5.902 -10.467 7.618 1.00 96.00 179 ILE A N 1
ATOM 1336 C CA . ILE A 1 179 ? 5.735 -11.892 7.345 1.00 96.00 179 ILE A CA 1
ATOM 1337 C C . ILE A 1 179 ? 5.607 -12.059 5.836 1.00 96.00 179 ILE A C 1
ATOM 1339 O O . ILE A 1 179 ? 4.617 -11.652 5.238 1.00 96.00 179 ILE A O 1
ATOM 1343 N N . ALA A 1 180 ? 6.634 -12.653 5.234 1.00 91.38 180 ALA A N 1
ATOM 1344 C CA . ALA A 1 180 ? 6.679 -12.970 3.813 1.00 91.38 180 ALA A CA 1
ATOM 1345 C C . ALA A 1 180 ? 7.238 -14.389 3.631 1.00 91.38 180 ALA A C 1
ATOM 1347 O O . ALA A 1 180 ? 8.430 -14.544 3.355 1.00 91.38 180 ALA A O 1
ATOM 1348 N N . PRO A 1 181 ? 6.426 -15.437 3.877 1.00 77.50 181 PRO A N 1
ATOM 1349 C CA . PRO A 1 181 ? 6.865 -16.821 3.748 1.00 77.50 181 PRO A CA 1
ATOM 1350 C C . PRO A 1 181 ? 7.238 -17.069 2.285 1.00 77.50 181 PRO A C 1
ATOM 1352 O O . PRO A 1 181 ? 6.412 -16.864 1.402 1.00 77.50 181 PRO A O 1
ATOM 1355 N N . ASP A 1 182 ? 8.500 -17.422 2.039 1.00 73.25 182 ASP A N 1
ATOM 1356 C CA . ASP A 1 182 ? 9.094 -17.591 0.699 1.00 73.25 182 ASP A CA 1
ATOM 1357 C C . ASP A 1 182 ? 9.167 -16.305 -0.154 1.00 73.25 182 ASP A C 1
ATOM 1359 O O . ASP A 1 182 ? 9.408 -16.345 -1.362 1.00 73.25 182 ASP A O 1
ATOM 1363 N N . GLY A 1 183 ? 8.984 -15.157 0.497 1.00 77.38 183 GLY A N 1
ATOM 1364 C CA . GLY A 1 183 ? 8.853 -13.845 -0.112 1.00 77.38 183 GLY A CA 1
ATOM 1365 C C . GLY A 1 183 ? 10.027 -12.894 0.130 1.00 77.38 183 GLY A C 1
ATOM 1366 O O . GLY A 1 183 ? 11.116 -13.288 0.546 1.00 77.38 183 GLY A O 1
ATOM 1367 N N . LEU A 1 184 ? 9.802 -11.603 -0.126 1.00 87.19 184 LEU A N 1
ATOM 1368 C CA . LEU A 1 184 ? 10.801 -10.539 0.041 1.00 87.19 184 LEU A CA 1
ATOM 1369 C C . LEU A 1 184 ? 10.186 -9.313 0.713 1.00 87.19 184 LEU A C 1
ATOM 1371 O O . LEU A 1 184 ? 9.131 -8.836 0.298 1.00 87.19 184 LEU A O 1
ATOM 1375 N N . TRP A 1 185 ? 10.901 -8.730 1.672 1.00 89.88 185 TRP A N 1
ATOM 1376 C CA . TRP A 1 185 ? 10.642 -7.366 2.119 1.00 89.88 185 TRP A CA 1
ATOM 1377 C C . TRP A 1 185 ? 11.777 -6.432 1.694 1.00 89.88 185 TRP A C 1
ATOM 1379 O O . TRP A 1 185 ? 12.953 -6.789 1.741 1.00 89.88 185 TRP A O 1
ATOM 1389 N N . VAL A 1 186 ? 11.411 -5.230 1.260 1.00 90.56 186 VAL A N 1
ATOM 1390 C CA . VAL A 1 186 ? 12.323 -4.162 0.850 1.00 90.56 186 VAL A CA 1
ATOM 1391 C C . VAL A 1 186 ? 11.998 -2.931 1.673 1.00 90.56 186 VAL A C 1
ATOM 1393 O O . VAL A 1 186 ? 10.850 -2.493 1.723 1.00 90.56 186 VAL A O 1
ATOM 1396 N N . VAL A 1 187 ? 13.027 -2.373 2.298 1.00 91.31 187 VAL A N 1
ATOM 1397 C CA . VAL A 1 187 ? 12.957 -1.101 3.009 1.00 91.31 187 VAL A CA 1
ATOM 1398 C C . VAL A 1 187 ? 13.873 -0.122 2.292 1.00 91.31 187 VAL A C 1
ATOM 1400 O O . VAL A 1 187 ? 15.066 -0.389 2.159 1.00 91.31 187 VAL A O 1
ATOM 1403 N N . ALA A 1 188 ? 13.317 0.994 1.829 1.00 90.50 188 ALA A N 1
ATOM 1404 C CA . ALA A 1 188 ? 14.075 2.079 1.218 1.00 90.50 188 ALA A CA 1
ATOM 1405 C C . ALA A 1 188 ? 13.787 3.381 1.971 1.00 90.50 188 ALA A C 1
ATOM 1407 O O . ALA A 1 188 ? 12.634 3.801 2.078 1.00 90.50 188 ALA A O 1
ATOM 1408 N N . ALA A 1 189 ? 14.840 3.993 2.513 1.00 89.75 189 ALA A N 1
ATOM 1409 C CA . ALA A 1 189 ? 14.756 5.245 3.251 1.00 89.75 189 ALA A CA 1
ATOM 1410 C C . ALA A 1 189 ? 15.656 6.300 2.601 1.00 89.75 189 ALA A C 1
ATOM 1412 O O . ALA A 1 189 ? 16.855 6.065 2.461 1.00 89.75 189 ALA A O 1
ATOM 1413 N N . GLY A 1 190 ? 15.095 7.443 2.206 1.00 88.06 190 GLY A N 1
ATOM 1414 C CA . GLY A 1 190 ? 15.852 8.489 1.517 1.00 88.06 190 GLY A CA 1
ATOM 1415 C C . GLY A 1 190 ? 14.990 9.627 0.970 1.00 88.06 190 GLY A C 1
ATOM 1416 O O . GLY A 1 190 ? 13.818 9.765 1.311 1.00 88.06 190 GLY A O 1
ATOM 1417 N N . GLU A 1 191 ? 15.590 10.465 0.122 1.00 86.62 191 GLU A N 1
ATOM 1418 C CA . GLU A 1 191 ? 14.895 11.556 -0.590 1.00 86.62 191 GLU A CA 1
ATOM 1419 C C . GLU A 1 191 ? 14.391 11.133 -1.979 1.00 86.62 191 GLU A C 1
ATOM 1421 O O . GLU A 1 191 ? 13.504 11.773 -2.555 1.00 86.62 191 GLU A O 1
ATOM 1426 N N . ARG A 1 192 ? 14.942 10.034 -2.502 1.00 89.69 192 ARG A N 1
ATOM 1427 C CA . ARG A 1 192 ? 14.556 9.373 -3.746 1.00 89.69 192 ARG A CA 1
ATOM 1428 C C . ARG A 1 192 ? 14.679 7.864 -3.558 1.00 89.69 192 ARG A C 1
ATOM 1430 O O . ARG A 1 192 ? 15.561 7.407 -2.842 1.00 89.69 192 ARG A O 1
ATOM 1437 N N . ALA A 1 193 ? 13.810 7.103 -4.211 1.00 90.44 193 ALA A N 1
ATOM 1438 C CA . ALA A 1 193 ? 14.005 5.669 -4.372 1.00 90.44 193 ALA A CA 1
ATOM 1439 C C . ALA A 1 193 ? 13.513 5.221 -5.749 1.00 90.44 193 ALA A C 1
ATOM 1441 O O . ALA A 1 193 ? 12.466 5.668 -6.216 1.00 90.44 193 ALA A O 1
ATOM 1442 N N . LEU A 1 194 ? 14.245 4.317 -6.390 1.00 90.44 194 LEU A N 1
ATOM 1443 C CA . LEU A 1 194 ? 13.793 3.613 -7.585 1.00 90.44 194 LEU A CA 1
ATOM 1444 C C . LEU A 1 194 ? 13.577 2.145 -7.253 1.00 90.44 194 LEU A C 1
ATOM 1446 O O . LEU A 1 194 ? 14.493 1.480 -6.772 1.00 90.44 194 LEU A O 1
ATOM 1450 N N . LEU A 1 195 ? 12.383 1.643 -7.555 1.00 90.06 195 LEU A N 1
ATOM 1451 C CA . LEU A 1 195 ? 12.039 0.230 -7.485 1.00 90.06 195 LEU A CA 1
ATOM 1452 C C . LEU A 1 195 ? 11.429 -0.207 -8.812 1.00 90.06 195 LEU A C 1
ATOM 1454 O O . LEU A 1 195 ? 10.640 0.507 -9.424 1.00 90.06 195 LEU A O 1
ATOM 1458 N N . ARG A 1 196 ? 11.743 -1.424 -9.241 1.00 86.31 196 ARG A N 1
ATOM 1459 C CA . ARG A 1 196 ? 11.061 -2.055 -10.372 1.00 86.31 196 ARG A CA 1
ATOM 1460 C C . ARG A 1 196 ? 10.168 -3.16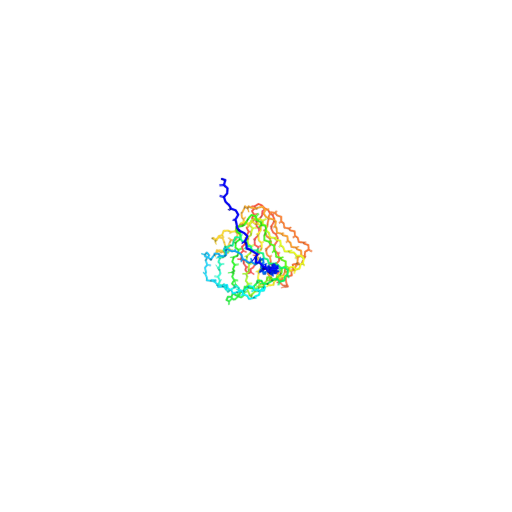9 -9.865 1.00 86.31 196 ARG A C 1
ATOM 1462 O O . ARG A 1 196 ? 10.643 -4.073 -9.176 1.00 86.31 196 ARG A O 1
ATOM 1469 N N . GLU A 1 197 ? 8.897 -3.134 -10.248 1.00 78.19 197 GLU A N 1
ATOM 1470 C CA . GLU A 1 197 ? 8.011 -4.270 -10.052 1.00 78.19 197 GLU A CA 1
ATOM 1471 C C . GLU A 1 197 ? 8.486 -5.412 -10.954 1.00 78.19 197 GLU A C 1
ATOM 1473 O O . GLU A 1 197 ? 8.556 -5.288 -12.178 1.00 78.19 197 GLU A O 1
ATOM 1478 N N . SER A 1 198 ? 8.903 -6.516 -10.347 1.00 73.50 198 SER A N 1
ATOM 1479 C CA . SER A 1 198 ? 9.412 -7.669 -11.079 1.00 73.50 198 SER A CA 1
ATOM 1480 C C . SER A 1 198 ? 9.011 -8.947 -10.361 1.00 73.50 198 SER A C 1
ATOM 1482 O O . SER A 1 198 ? 8.832 -8.952 -9.148 1.00 73.50 198 SER A O 1
ATOM 1484 N N . GLU A 1 199 ? 8.911 -10.051 -11.093 1.00 71.50 199 GLU A N 1
ATOM 1485 C CA . GLU A 1 199 ? 8.823 -11.387 -10.493 1.00 71.50 199 GLU A CA 1
ATOM 1486 C C . GLU A 1 199 ? 10.203 -11.927 -10.075 1.00 71.50 199 GLU A C 1
ATOM 1488 O O . GLU A 1 199 ? 10.286 -12.891 -9.319 1.00 71.50 199 GLU A O 1
ATOM 1493 N N . GLY A 1 200 ? 11.283 -11.274 -10.513 1.00 68.38 200 GLY A N 1
ATOM 1494 C CA . GLY A 1 200 ? 12.673 -11.658 -10.271 1.00 68.38 200 GLY A CA 1
ATOM 1495 C C . GLY A 1 200 ? 13.388 -10.749 -9.259 1.00 68.38 200 GLY A C 1
ATOM 1496 O O . GLY A 1 200 ? 12.766 -10.295 -8.298 1.00 68.38 200 GLY A O 1
ATOM 1497 N N . PRO A 1 201 ? 14.696 -10.481 -9.448 1.00 62.56 201 PRO A N 1
ATOM 1498 C CA . PRO A 1 201 ? 15.454 -9.598 -8.569 1.00 62.56 201 PRO A CA 1
ATOM 1499 C C . PRO A 1 201 ? 14.805 -8.217 -8.464 1.00 62.56 201 PRO A C 1
ATOM 1501 O O . PRO A 1 201 ? 14.345 -7.653 -9.464 1.00 62.56 201 PRO A O 1
ATOM 1504 N N . VAL A 1 202 ? 14.796 -7.663 -7.253 1.00 73.75 202 VAL A N 1
ATOM 1505 C CA . VAL A 1 202 ? 14.417 -6.268 -7.036 1.00 73.75 202 VAL A CA 1
ATOM 1506 C C . VAL A 1 202 ? 15.658 -5.401 -7.188 1.00 73.75 202 VAL A C 1
ATOM 1508 O O . VAL A 1 202 ? 16.679 -5.646 -6.548 1.00 73.75 202 VAL A O 1
ATOM 1511 N N . TYR A 1 203 ? 15.553 -4.386 -8.039 1.00 74.31 203 TYR A N 1
ATOM 1512 C CA . TYR A 1 203 ? 16.554 -3.336 -8.168 1.00 74.31 203 TYR A CA 1
ATOM 1513 C C . TYR A 1 203 ? 16.137 -2.174 -7.278 1.00 74.31 203 TYR A C 1
ATOM 1515 O O . TYR A 1 203 ? 14.988 -1.737 -7.351 1.00 74.31 203 TYR A O 1
ATOM 1523 N N . VAL A 1 204 ? 17.064 -1.726 -6.436 1.00 76.00 204 VAL A N 1
ATOM 1524 C CA . VAL A 1 204 ? 16.866 -0.619 -5.504 1.00 76.00 204 VAL A CA 1
ATOM 1525 C C . VAL A 1 204 ? 17.995 0.382 -5.720 1.00 76.00 204 VAL A C 1
ATOM 1527 O O . VAL A 1 204 ? 19.164 0.015 -5.613 1.00 76.00 204 VAL A O 1
ATOM 1530 N N . GLU A 1 205 ? 17.643 1.628 -6.017 1.00 74.38 205 GLU A N 1
ATOM 1531 C CA . GLU A 1 205 ? 18.556 2.776 -6.000 1.00 74.38 205 GLU A CA 1
ATOM 1532 C C . GLU A 1 205 ? 17.988 3.793 -5.010 1.00 74.38 205 GLU A C 1
ATOM 1534 O O . GLU A 1 205 ? 16.805 4.127 -5.110 1.00 74.38 205 GLU A O 1
ATOM 1539 N N . VAL A 1 206 ? 18.799 4.223 -4.041 1.00 70.19 206 VAL A N 1
ATOM 1540 C CA . VAL A 1 206 ? 18.422 5.140 -2.951 1.00 70.19 206 VAL A CA 1
ATOM 1541 C C . VAL A 1 206 ? 19.463 6.241 -2.840 1.00 70.19 206 VAL A C 1
ATOM 1543 O O . VAL A 1 206 ? 20.662 5.898 -2.969 1.00 70.19 206 VAL A O 1
#

Nearest PDB structures (foldseek):
  2odl-assembly1_A  TM=8.820E-01  e=9.569E-13  Haemophilus influenzae
  8vbb-assembly1_A  TM=9.028E-01  e=5.530E-12  Escherichia coli ETEC H10407
  8cpk-assembly3_C  TM=8.232E-01  e=2.802E-13  Escherichia coli
  4i84-assembly2_B  TM=9.229E-01  e=3.196E-11  Haemophilus influenzae Rd KW20
  4rm6-assembly1_A  TM=8.317E-01  e=4.128E-12  Haemophilus influenzae Rd KW20

Sequence (206 aa):
MKKSHEAEACGRIALAILSFFVGLPPDVWAGPEGAQVLHGQVQFQQQGAQTTIQASDRAIIQYSGFDIGAHETVQFVQPSAWAWVLNRIQSGAPTSISGSLLANGRVALVNP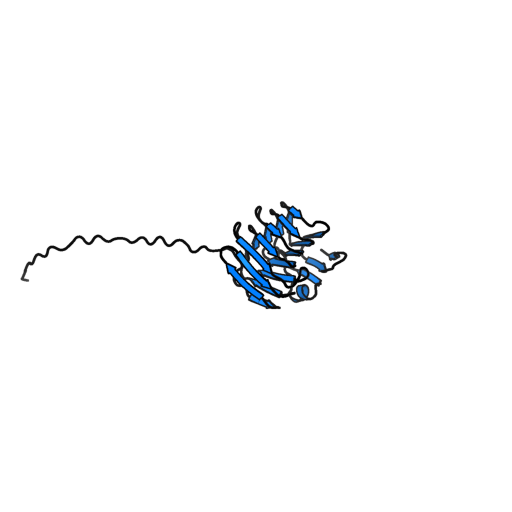AGVYFGPSARVDVSRLLASGMNLSDASFLSGEWEFLGCNGSVVNEGQLNAERIYLVGREVVNHGSLIAPDGLWVVAAGERALLRESEGPVYVEV

pLDDT: mean 87.92, std 17.01, range [37.06, 98.88]

Mean predicted aligned error: 8.86 Å

Radius of gyration: 25.59 Å; Cα contacts (8 Å, |Δi|>4): 587; chains: 1; bounding box: 81×76×54 Å

Solvent-accessible surface area (backbone atoms only — not comparable to full-atom values): 10684 Å² total; per-residue (Å²): 134,89,81,88,82,89,79,91,76,93,78,77,90,77,80,80,78,80,79,77,77,80,72,75,76,76,89,80,74,54,49,76,31,70,76,41,79,79,36,69,51,75,48,82,48,75,59,83,57,35,38,41,34,40,33,34,58,67,15,30,34,37,21,51,37,52,32,27,42,70,83,22,33,43,34,42,48,42,89,37,57,84,23,36,35,40,40,38,38,68,39,93,56,52,30,44,32,23,10,36,42,38,29,60,10,22,44,34,42,31,18,35,47,6,35,37,31,34,68,68,13,38,35,43,29,36,27,41,35,42,22,1,21,38,68,48,70,67,25,62,75,71,36,50,38,49,32,47,48,58,72,4,38,27,37,33,41,14,40,41,37,22,44,28,40,37,41,31,10,43,40,66,48,78,78,40,47,83,45,34,84,98,44,47,76,46,80,46,60,40,74,42,38,40,40,44,73,59,98,65,80,74,55,77,49,107

Foldseek 3Di:
DDDDDDDDDDDDDDDPPPPPPPPDPPPDFQAFAPKDWPDFDWDWDDDPLEIEIETEALTEIETCAHERDLDHEYEYEYPAQAGEYEYHHDYCAEHEYNHEYYYRYEYEAEYLQAYEYDQNYDYYGAEYHYEVFDWDSVCSVVQWTKTADGAYEYEYNYEHAHLEYEYYHLYYYYNYDDHRVPHYYHYYHNRIWIWGDDPDDIDIDD